Protein AF-A0A8S3BE92-F1 (afdb_monomer)

Foldseek 3Di:
DDPPPFDWAFALRFTWGKDFDPDFFAALQQRDTQDDPGSIWIAGPQQLFTHRPVCRLLDPFHWQPDDDPVAPFQAAFDKDFDPADPDWDAASGNRHTDDRRQWIAGPQFGGIHGPVNNNGGGRRAQPPDDSVVSVVVCPPDPRHDDPPVCVVVVCVVPPPDDDDDPCVVVVLLSVLSSNARRHDDPDDPPDDPVQKAWDAWQAADQFFTWTWIDHDNAIWIKTKGWSVSCVVVVLPVLVVVQVVCLVVCCPQPQAWHFPDWDDHSTITITTTHDQPVAWQVVVPVVCPPDDDDPVLVVQQVVSVVSQQVVCVVVQKDQPDDDRNQFGAHPVGHTHGHDSSPMDRDPDPPPPPD

pLDDT: mean 72.07, std 20.49, range [25.89, 97.88]

InterPro domains:
  IPR000719 Protein kinase domain [PF00069] (198-349)
  IPR000719 Protein kinase domain [PS50011] (196-353)
  IPR000719 Protein kinase domain [SM00220] (196-352)
  IPR002219 Protein kinase C-like, phorbol ester/diacylglycerol-binding domain [PF00130] (14-64)
  IPR002219 Protein kinase C-like, phorbol ester/diacylglycerol-binding domain [PF00130] (77-127)
  IPR002219 Protein kinase C-like, phorbol ester/diacylglycerol-binding domain [PS00479] (14-63)
  IPR002219 Protein kinase C-like, phorbol ester/diacylglycerol-binding domain [PS50081] (13-63)
  IPR002219 Protein kinase C-like, phorbol ester/diacylglycerol-binding domain [PS50081] (76-125)
  IPR002219 Protein kinase C-like, phorbol ester/diacylglycerol-binding domain [SM00109] (14-63)
  IPR002219 Protein kinase C-like, phorbol ester/diacylglycerol-binding domain [SM00109] (77-125)
  IPR008271 Serine/threonine-protein kinase, active site [PS00108] (316-328)
  IPR011009 Protein kinase-like domain superfamily [SSF56112] (181-347)
  IPR017441 Protein kinase, ATP binding site [PS00107] (202-223)
  IPR020454 Diacylglycerol/phorbol-ester binding [PR00008] (11-25)
  IPR020454 Diacylglycerol/phorbol-ester binding [PR00008] (27-36)
  IPR020454 Diacylglycerol/phorbol-ester binding [PR00008] (40-51)
  IPR020454 Diacylglycerol/phorbol-ester binding [PR00008] (114-126)
  IPR046349 C1-like domain superfamily [SSF57889] (5-66)
  IPR046349 C1-like domain superfamily [SSF57889] (70-127)

Sequence (353 aa):
YAERRQQVFKHFGHQFVPKIFKLPTFCAVCSEYLWGFSYKGFQCQQCDCVVHQTCYSRFACPCQGKKYPDLKINAAHNFEQQPFSLKPFFCDHCGSFIRPRHVQRCSYCTVIIHRRCISKVGNYCGCEENVLELYEKMKGTNDYESDNFYQYNGDLYTIYSDLDHIDRQRDAQNAIERISKCYRPNITSGFAVSHLKLLRALGQGMNGAVYLVKYGQSHYAMKVLRKNVVLEGQDLAYVMLEREILMQCQSNPFIIQLKYAFQNVERLFFLMEVARAGNFYRILLKQAPRPFRYERIVFHSGEIACALLFLHSKRIIYRDLKPENVLVFDDGHVKLGDFGLCRKSTDQHPKAT

Structure (mmCIF, N/CA/C/O backbone):
data_AF-A0A8S3BE92-F1
#
_entry.id   AF-A0A8S3BE92-F1
#
loop_
_atom_site.group_PDB
_atom_site.id
_atom_site.type_symbol
_atom_site.label_atom_id
_atom_site.label_alt_id
_atom_site.label_comp_id
_atom_site.label_asym_id
_atom_site.label_entity_id
_atom_site.label_seq_id
_atom_site.pdbx_PDB_ins_code
_atom_site.Cartn_x
_atom_site.Cartn_y
_atom_site.Cartn_z
_atom_site.occupancy
_atom_site.B_iso_or_equiv
_atom_site.auth_seq_id
_atom_site.auth_comp_id
_atom_site.auth_asym_id
_atom_site.auth_atom_id
_atom_site.pdbx_PDB_model_num
ATOM 1 N N . TYR A 1 1 ? -23.946 15.349 50.227 1.00 40.19 1 TYR A N 1
ATOM 2 C CA . TYR A 1 1 ? -23.018 14.679 49.298 1.00 40.19 1 TYR A CA 1
ATOM 3 C C . TYR A 1 1 ? -23.338 15.150 47.891 1.00 40.19 1 TYR A C 1
ATOM 5 O O . TYR A 1 1 ? -24.297 14.676 47.306 1.00 40.19 1 TYR A O 1
ATOM 13 N N . ALA A 1 2 ? -22.614 16.152 47.388 1.00 41.88 2 ALA A N 1
ATOM 14 C CA . ALA A 1 2 ? -22.779 16.598 46.008 1.00 41.88 2 ALA A CA 1
ATOM 15 C C . ALA A 1 2 ? -22.213 15.515 45.078 1.00 41.88 2 ALA A C 1
ATOM 17 O O . ALA A 1 2 ? -21.022 15.202 45.151 1.00 41.88 2 ALA A O 1
ATOM 18 N N . GLU A 1 3 ? -23.063 14.911 44.249 1.00 43.03 3 GLU A N 1
ATOM 19 C CA . GLU A 1 3 ? -22.634 14.030 43.166 1.00 43.03 3 GLU A CA 1
ATOM 20 C C . GLU A 1 3 ? -21.663 14.810 42.273 1.00 43.03 3 GLU A C 1
ATOM 22 O O . GLU A 1 3 ? -22.057 15.743 41.570 1.00 43.03 3 GLU A O 1
ATOM 27 N N . ARG A 1 4 ? -20.370 14.467 42.306 1.00 47.94 4 ARG A N 1
ATOM 28 C CA . ARG A 1 4 ? -19.424 14.966 41.304 1.00 47.94 4 ARG A CA 1
ATOM 29 C C . ARG A 1 4 ? -19.867 14.392 39.964 1.00 47.94 4 ARG A C 1
ATOM 31 O O . ARG A 1 4 ? -19.526 13.252 39.650 1.00 47.94 4 ARG A O 1
ATOM 38 N N . ARG A 1 5 ? -20.643 15.158 39.192 1.00 57.81 5 ARG A N 1
ATOM 39 C CA . ARG A 1 5 ? -20.963 14.824 37.802 1.00 57.81 5 ARG A CA 1
ATOM 40 C C . ARG A 1 5 ? -19.644 14.576 37.077 1.00 57.81 5 ARG A C 1
ATOM 42 O O . ARG A 1 5 ? -18.814 15.477 36.969 1.00 57.81 5 ARG A O 1
ATOM 49 N N . GLN A 1 6 ? -19.419 13.333 36.657 1.00 68.69 6 GLN A N 1
ATOM 50 C CA . GLN A 1 6 ? -18.261 12.999 35.838 1.00 68.69 6 GLN A CA 1
ATOM 51 C C . GLN A 1 6 ? -18.355 13.794 34.538 1.00 68.69 6 GLN A C 1
ATOM 53 O O . GLN A 1 6 ? -19.410 13.829 33.908 1.00 68.69 6 GLN A O 1
ATOM 58 N N . GLN A 1 7 ? -17.260 14.449 34.159 1.00 82.50 7 GLN A N 1
ATOM 59 C CA . GLN A 1 7 ? -17.184 15.172 32.897 1.00 82.50 7 GLN A CA 1
ATOM 60 C C . GLN A 1 7 ? -17.351 14.180 31.738 1.00 82.50 7 GLN A C 1
ATOM 62 O O . GLN A 1 7 ? -16.628 13.183 31.662 1.00 82.50 7 GLN A O 1
ATOM 67 N N . VAL A 1 8 ? -18.326 14.450 30.870 1.00 86.56 8 VAL A N 1
ATOM 68 C CA . VAL A 1 8 ? -18.628 13.655 29.676 1.00 86.56 8 VAL A CA 1
ATOM 69 C C . VAL A 1 8 ? -18.085 14.395 28.463 1.00 86.56 8 VAL A C 1
ATOM 71 O O . VAL A 1 8 ? -18.311 15.592 28.326 1.00 86.56 8 VAL A O 1
ATOM 74 N N . PHE A 1 9 ? -17.393 13.677 27.584 1.00 85.69 9 PHE A N 1
ATOM 75 C CA . PHE A 1 9 ? -16.813 14.206 26.354 1.00 85.69 9 PHE A CA 1
ATOM 76 C C . PHE A 1 9 ? -17.547 13.609 25.152 1.00 85.69 9 PHE A C 1
ATOM 78 O O . PHE A 1 9 ? -17.542 12.385 24.977 1.00 85.69 9 PHE A O 1
ATOM 85 N N . LYS A 1 10 ? -18.189 14.442 24.324 1.00 85.25 10 LYS A N 1
ATOM 86 C CA . LYS A 1 10 ? -18.936 13.964 23.151 1.00 85.25 10 LYS A CA 1
ATOM 87 C C . LYS A 1 10 ? -18.111 13.998 21.866 1.00 85.25 10 LYS A C 1
ATOM 89 O O . LYS A 1 10 ? -17.461 14.998 21.567 1.00 85.25 10 LYS A O 1
ATOM 94 N N . HIS A 1 11 ? -18.154 12.912 21.092 1.00 80.19 11 HIS A N 1
ATOM 95 C CA . HIS A 1 11 ? -17.471 12.833 19.794 1.00 80.19 11 HIS A CA 1
ATOM 96 C C . HIS A 1 11 ? -18.102 11.777 18.877 1.00 80.19 11 HIS A C 1
ATOM 98 O O . HIS A 1 11 ? -18.188 10.618 19.276 1.00 80.19 11 HIS A O 1
ATOM 104 N N . PHE A 1 12 ? -18.550 12.148 17.669 1.00 78.19 12 PHE A N 1
ATOM 105 C CA . PHE A 1 12 ? -19.228 11.235 16.722 1.00 78.19 12 PHE A CA 1
ATOM 106 C C . PHE A 1 12 ? -20.353 10.409 17.384 1.00 78.19 12 PHE A C 1
ATOM 108 O O . PHE A 1 12 ? -20.522 9.205 17.169 1.00 78.19 12 PHE A O 1
ATOM 115 N N . GLY A 1 13 ? -21.112 11.070 18.265 1.00 84.69 13 GLY A N 1
ATOM 116 C CA . GLY A 1 13 ? -22.206 10.468 19.025 1.00 84.69 13 GLY A CA 1
ATOM 117 C C . GLY A 1 13 ? -21.777 9.601 20.216 1.00 84.69 13 GLY A C 1
ATOM 118 O O . GLY A 1 13 ? -22.639 9.157 20.969 1.00 84.69 13 GLY A O 1
ATOM 119 N N . HIS A 1 14 ? -20.477 9.379 20.438 1.00 89.00 14 HIS A N 1
ATOM 120 C CA . HIS A 1 14 ? -19.978 8.739 21.654 1.00 89.00 14 HIS A CA 1
ATOM 121 C C . HIS A 1 14 ? -20.074 9.687 22.849 1.00 89.00 14 HIS A C 1
ATOM 123 O O . HIS A 1 14 ? -19.825 10.878 22.715 1.00 89.00 14 HIS A O 1
ATOM 129 N N . GLN A 1 15 ? -20.350 9.135 24.033 1.00 91.00 15 GLN A N 1
ATOM 130 C CA . GLN A 1 15 ? -20.267 9.826 25.325 1.00 91.00 15 GLN A CA 1
ATOM 131 C C . GLN A 1 15 ? -19.134 9.218 26.151 1.00 91.00 15 GLN A C 1
ATOM 133 O O . GLN A 1 15 ? -19.310 8.195 26.815 1.00 91.00 15 GLN A O 1
ATOM 138 N N . PHE A 1 16 ? -17.943 9.794 26.034 1.00 90.75 16 PHE A N 1
ATOM 139 C CA . PHE A 1 16 ? -16.729 9.307 26.673 1.00 90.75 16 PHE A CA 1
ATOM 140 C C . PHE A 1 16 ? -16.602 9.823 28.105 1.00 90.75 16 PHE A C 1
ATOM 142 O O . PHE A 1 16 ? -16.740 11.018 28.350 1.00 90.75 16 PHE A O 1
ATOM 149 N N . VAL A 1 17 ? -16.283 8.928 29.041 1.00 91.12 17 VAL A N 1
ATOM 150 C CA . VAL A 1 17 ? -15.969 9.281 30.432 1.00 91.12 17 VAL A CA 1
ATOM 151 C C . VAL A 1 17 ? -14.589 8.771 30.847 1.00 91.12 17 VAL A C 1
ATOM 153 O O . VAL A 1 17 ? -14.181 7.688 30.408 1.00 91.12 17 VAL A O 1
ATOM 156 N N . PRO A 1 18 ? -13.861 9.504 31.712 1.00 89.44 18 PRO A N 1
ATOM 157 C CA . PRO A 1 18 ? -12.609 9.037 32.298 1.00 89.44 18 PRO A CA 1
ATOM 158 C C . PRO A 1 18 ? -12.784 7.717 33.051 1.00 89.44 18 PRO A C 1
ATOM 160 O O . PRO A 1 18 ? -13.618 7.605 33.947 1.00 89.44 18 PRO A O 1
ATOM 163 N N . LYS A 1 19 ? -11.957 6.721 32.726 1.00 88.06 19 LYS A N 1
ATOM 164 C CA . LYS A 1 19 ? -11.955 5.414 33.383 1.00 88.06 19 LYS A CA 1
ATOM 165 C C . LYS A 1 19 ? -10.540 4.904 33.618 1.00 88.06 19 LYS A C 1
ATOM 167 O O . LYS A 1 19 ? -9.650 5.114 32.799 1.00 88.06 19 LYS A O 1
ATOM 172 N N . ILE A 1 20 ? -10.362 4.217 34.744 1.00 84.94 20 ILE A N 1
ATOM 173 C CA . ILE A 1 20 ? -9.137 3.495 35.097 1.00 84.94 20 ILE A CA 1
ATOM 174 C C . ILE A 1 20 ? -9.322 2.021 34.731 1.00 84.94 20 ILE A C 1
ATOM 176 O O . ILE A 1 20 ? -10.267 1.377 35.197 1.00 84.94 20 ILE A O 1
ATOM 180 N N . PHE A 1 21 ? -8.420 1.479 33.918 1.00 82.81 21 PHE A N 1
ATOM 181 C CA . PHE A 1 21 ? -8.473 0.093 33.456 1.00 82.81 21 PHE A CA 1
ATOM 182 C C . PHE A 1 21 ? -7.481 -0.772 34.237 1.00 82.81 21 PHE A C 1
ATOM 184 O O . PHE A 1 21 ? -6.275 -0.650 34.083 1.00 82.81 21 PHE A O 1
ATOM 191 N N . LYS A 1 22 ? -7.993 -1.667 35.091 1.00 79.50 22 LYS A N 1
ATOM 192 C CA . LYS A 1 22 ? -7.158 -2.566 35.917 1.00 79.50 22 LYS A CA 1
ATOM 193 C C . LYS A 1 22 ? -6.615 -3.781 35.156 1.00 79.50 22 LYS A C 1
ATOM 195 O O . LYS A 1 22 ? -5.736 -4.472 35.653 1.00 79.50 22 LYS A O 1
ATOM 200 N N . LEU A 1 23 ? -7.189 -4.072 33.992 1.00 80.06 23 LEU A N 1
ATOM 201 C CA . LEU A 1 23 ? -6.817 -5.193 33.136 1.00 80.06 23 LEU A CA 1
ATOM 202 C C . LEU A 1 23 ? -6.176 -4.683 31.848 1.00 80.06 23 LEU A C 1
ATOM 204 O O . LEU A 1 23 ? -6.521 -3.577 31.412 1.00 80.06 23 LEU A O 1
ATOM 208 N N . PRO A 1 24 ? -5.339 -5.507 31.191 1.00 80.00 24 PRO A N 1
ATOM 209 C CA . PRO A 1 24 ? -4.778 -5.162 29.901 1.00 80.00 24 PRO A CA 1
ATOM 210 C C . PRO A 1 24 ? -5.847 -4.750 28.888 1.00 80.00 24 PRO A C 1
ATOM 212 O O . PRO A 1 24 ? -6.703 -5.555 28.514 1.00 80.00 24 PRO A O 1
ATOM 215 N N . THR A 1 25 ? -5.809 -3.480 28.487 1.00 82.19 25 THR A N 1
ATOM 216 C CA . THR A 1 25 ? -6.812 -2.866 27.615 1.00 82.19 25 THR A CA 1
ATOM 217 C C . THR A 1 25 ? -6.113 -2.013 26.564 1.00 82.19 25 THR A C 1
ATOM 219 O O . THR A 1 25 ? -5.200 -1.248 26.881 1.00 82.19 25 THR A O 1
ATOM 222 N N . PHE A 1 26 ? -6.557 -2.153 25.319 1.00 80.50 26 PHE A N 1
ATOM 223 C CA . PHE A 1 26 ? -5.991 -1.476 24.158 1.00 80.50 26 PHE A CA 1
ATOM 224 C C . PHE A 1 26 ? -6.949 -0.426 23.599 1.00 80.50 26 PHE A C 1
ATOM 226 O O . PHE A 1 26 ? -8.169 -0.561 23.678 1.00 80.50 26 PHE A O 1
ATOM 233 N N . CYS A 1 27 ? -6.392 0.641 23.043 1.00 78.00 27 CYS A N 1
ATOM 234 C CA . CYS A 1 27 ? -7.160 1.738 22.470 1.00 78.00 27 CYS A CA 1
ATOM 235 C C . CYS A 1 27 ? -7.744 1.368 21.098 1.00 78.00 27 CYS A C 1
ATOM 237 O O . CYS A 1 27 ? -7.023 0.915 20.217 1.00 78.00 27 CYS A O 1
ATOM 239 N N . ALA A 1 28 ? -9.025 1.649 20.860 1.00 77.12 28 ALA A N 1
ATOM 240 C CA . ALA A 1 28 ? -9.679 1.429 19.568 1.00 77.12 28 ALA A CA 1
ATOM 241 C C . ALA A 1 28 ? -9.058 2.264 18.427 1.00 77.12 28 ALA A C 1
ATOM 243 O O . ALA A 1 28 ? -9.081 1.861 17.264 1.00 77.12 28 ALA A O 1
ATOM 244 N N . VAL A 1 29 ? -8.431 3.405 18.751 1.00 70.56 29 VAL A N 1
ATOM 245 C CA . VAL A 1 29 ? -7.864 4.358 17.775 1.00 70.56 29 VAL A CA 1
ATOM 246 C C . VAL A 1 29 ? -6.415 4.063 17.414 1.00 70.56 29 VAL A C 1
ATOM 248 O O . VAL A 1 29 ? -6.102 4.045 16.236 1.00 70.56 29 VAL A O 1
ATOM 251 N N . CYS A 1 30 ? -5.539 3.716 18.355 1.00 59.91 30 CYS A N 1
ATOM 252 C CA . CYS A 1 30 ? -4.134 3.390 18.046 1.00 59.91 30 CYS A CA 1
ATOM 253 C C . CYS A 1 30 ? -3.779 1.915 18.254 1.00 59.91 30 CYS A C 1
ATOM 255 O O . CYS A 1 30 ? -2.717 1.488 17.870 1.00 59.91 30 CYS A O 1
ATOM 257 N N . SER A 1 31 ? -4.655 1.084 18.824 1.00 64.62 31 SER A N 1
ATOM 258 C CA . SER A 1 31 ? -4.340 -0.322 19.150 1.00 64.62 31 SER A CA 1
ATOM 259 C C . SER A 1 31 ? -3.148 -0.496 20.099 1.00 64.62 31 SER A C 1
ATOM 261 O O . SER A 1 31 ? -2.725 -1.623 20.331 1.00 64.62 31 SER A O 1
ATOM 263 N N . GLU A 1 32 ? -2.677 0.593 20.708 1.00 64.62 32 GLU A N 1
ATOM 264 C CA . GLU A 1 32 ? -1.656 0.597 21.744 1.00 64.62 32 GLU A CA 1
ATOM 265 C C . GLU A 1 32 ? -2.258 0.421 23.134 1.00 64.62 32 GLU A C 1
ATOM 267 O O . GLU A 1 32 ? -3.440 0.695 23.394 1.00 64.62 32 GLU A O 1
ATOM 272 N N . TYR A 1 33 ? -1.406 -0.035 24.045 1.00 69.12 33 TYR A N 1
ATOM 273 C CA . TYR A 1 33 ? -1.761 -0.231 25.439 1.00 69.12 33 TYR A CA 1
ATOM 274 C C . TYR A 1 33 ? -2.113 1.097 26.121 1.00 69.12 33 TYR A C 1
ATOM 276 O O . TYR A 1 33 ? -1.473 2.132 25.911 1.00 69.12 33 TYR A O 1
ATOM 284 N N . LEU A 1 34 ? -3.104 1.082 27.008 1.00 70.81 34 LEU A N 1
ATOM 285 C CA . LEU A 1 34 ? -3.365 2.204 27.913 1.00 70.81 34 LEU A CA 1
ATOM 286 C C . LEU A 1 34 ? -2.308 2.227 29.040 1.00 70.81 34 LEU A C 1
ATOM 288 O O . LEU A 1 34 ? -2.555 1.741 30.143 1.00 70.81 34 LEU A O 1
ATOM 292 N N . TRP A 1 35 ? -1.106 2.753 28.745 1.00 54.12 35 TRP A N 1
ATOM 293 C CA . TRP A 1 35 ? 0.028 2.884 29.682 1.00 54.12 35 TRP A CA 1
ATOM 294 C C . TRP A 1 35 ? -0.036 4.156 30.556 1.00 54.12 35 TRP A C 1
ATOM 296 O O . TRP A 1 35 ? -0.612 5.167 30.159 1.00 54.12 35 TRP A O 1
ATOM 306 N N . GLY A 1 36 ? 0.591 4.105 31.741 1.00 52.56 36 GLY A N 1
ATOM 307 C CA . GLY A 1 36 ? 0.842 5.242 32.641 1.00 52.56 36 GLY A CA 1
ATOM 308 C C . GLY A 1 36 ? 0.521 4.950 34.115 1.00 52.56 36 GLY A C 1
ATOM 309 O O . GLY A 1 36 ? -0.235 4.026 34.410 1.00 52.56 36 GLY A O 1
ATOM 310 N N . PHE A 1 37 ? 1.027 5.783 35.041 1.00 41.31 37 PHE A N 1
ATOM 311 C CA . PHE A 1 37 ? 0.860 5.691 36.514 1.00 41.31 37 PHE A CA 1
ATOM 312 C C . PHE A 1 37 ? -0.598 5.681 37.025 1.00 41.31 37 PHE A C 1
ATOM 314 O O . PHE A 1 37 ? -0.845 5.663 38.227 1.00 41.31 37 PHE A O 1
ATOM 321 N N . SER A 1 38 ? -1.593 5.691 36.137 1.00 54.88 38 SER A N 1
ATOM 322 C CA . SER A 1 38 ? -3.003 5.649 36.520 1.00 54.88 38 SER A CA 1
ATOM 323 C C . SER A 1 38 ? -3.929 4.860 35.587 1.00 54.88 38 SER A C 1
ATOM 325 O O . SER A 1 38 ? -5.130 4.855 35.839 1.00 54.88 38 SER A O 1
ATOM 327 N N . TYR A 1 39 ? -3.416 4.184 34.544 1.00 61.16 39 TYR A N 1
ATOM 328 C CA . TYR A 1 39 ? -4.214 3.401 33.575 1.00 61.16 39 TYR A CA 1
ATOM 329 C C . TYR A 1 39 ? -5.471 4.130 33.060 1.00 61.16 39 TYR A C 1
ATOM 331 O O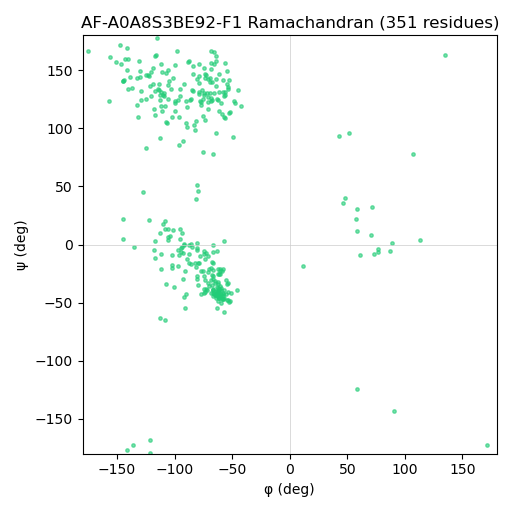 . TYR A 1 39 ? -6.536 3.527 32.891 1.00 61.16 39 TYR A O 1
ATOM 339 N N . LYS A 1 40 ? -5.375 5.454 32.886 1.00 72.56 40 LYS A N 1
ATOM 340 C CA . LYS A 1 40 ? -6.510 6.315 32.547 1.00 72.56 40 LYS A CA 1
ATOM 341 C C . LYS A 1 40 ? -6.724 6.342 31.039 1.00 72.56 40 LYS A C 1
ATOM 343 O O . LYS A 1 40 ? -5.838 6.707 30.274 1.00 72.56 40 LYS A O 1
ATOM 348 N N . GLY A 1 41 ? -7.935 6.013 30.627 1.00 85.94 41 GLY A N 1
ATOM 349 C CA . GLY A 1 41 ? -8.437 6.237 29.279 1.00 85.94 41 GLY A CA 1
ATOM 350 C C . GLY A 1 41 ? -9.848 6.783 29.336 1.00 85.94 41 GLY A C 1
ATOM 351 O O . GLY A 1 41 ? -10.375 7.082 30.409 1.00 85.94 41 GLY A O 1
ATOM 352 N N . PHE A 1 42 ? -10.467 6.887 28.176 1.00 90.44 42 PHE A N 1
ATOM 353 C CA . PHE A 1 42 ? -11.882 7.165 28.050 1.00 90.44 42 PHE A CA 1
ATOM 354 C C . PHE A 1 42 ? -12.625 5.902 27.643 1.00 90.44 42 PHE A C 1
ATOM 356 O O . PHE A 1 42 ? -12.171 5.154 26.779 1.00 90.44 42 PHE A O 1
ATOM 363 N N . GLN A 1 43 ? -13.776 5.675 28.271 1.00 93.38 43 GLN A N 1
ATOM 364 C CA . GLN A 1 43 ? -14.723 4.658 27.841 1.00 93.38 43 GLN A CA 1
ATOM 365 C C . GLN A 1 43 ? -16.031 5.323 27.441 1.00 93.38 43 GLN A C 1
ATOM 367 O O . GLN A 1 43 ? -16.562 6.151 28.179 1.00 93.38 43 GLN A O 1
ATOM 372 N N . CYS A 1 44 ? -16.562 4.946 26.285 1.00 93.62 44 CYS A N 1
ATOM 373 C CA . CYS A 1 44 ? -17.898 5.342 25.888 1.00 93.62 44 CYS A CA 1
ATOM 374 C C . CYS A 1 44 ? -18.930 4.651 26.789 1.00 93.62 44 CYS A C 1
ATOM 376 O O . CYS A 1 44 ? -18.939 3.423 26.876 1.00 93.62 44 CYS A O 1
ATOM 378 N N . GLN A 1 45 ? -19.823 5.417 27.416 1.00 92.75 45 GLN A N 1
ATOM 379 C CA . GLN A 1 45 ? -20.871 4.876 28.293 1.00 92.75 45 GLN A CA 1
ATOM 380 C C . GLN A 1 45 ? -21.933 4.063 27.537 1.00 92.75 45 GLN A C 1
ATOM 382 O O . GLN A 1 45 ? -22.627 3.254 28.141 1.00 92.75 45 GLN A O 1
ATOM 387 N N . GLN A 1 46 ? -22.055 4.271 26.223 1.00 91.88 46 GLN A N 1
ATOM 388 C CA . GLN A 1 46 ? -23.083 3.637 25.395 1.00 91.88 46 GLN A CA 1
ATOM 389 C C . GLN A 1 46 ? -22.598 2.315 24.799 1.00 91.88 46 GLN A C 1
ATOM 391 O O . GLN A 1 46 ? -23.223 1.273 24.986 1.00 91.88 46 GLN A O 1
ATOM 396 N N . CYS A 1 47 ? -21.464 2.343 24.093 1.00 92.56 47 CYS A N 1
ATOM 397 C CA . CYS A 1 47 ? -20.972 1.170 23.380 1.00 92.56 47 CYS A CA 1
ATOM 398 C C . CYS A 1 47 ? -19.831 0.439 24.097 1.00 92.56 47 CYS A C 1
ATOM 400 O O . CYS A 1 47 ? -19.506 -0.663 23.696 1.00 92.56 47 CYS A O 1
ATOM 402 N N . ASP A 1 48 ? -19.243 0.969 25.171 1.00 94.62 48 ASP A N 1
ATOM 403 C CA . ASP A 1 48 ? -18.011 0.455 25.797 1.00 94.62 48 ASP A CA 1
ATOM 404 C C . ASP A 1 48 ? -16.724 0.658 24.980 1.00 94.62 48 ASP A C 1
ATOM 406 O O . ASP A 1 48 ? -15.688 0.124 25.381 1.00 94.62 48 ASP A O 1
ATOM 410 N N . CYS A 1 49 ? -16.751 1.415 23.876 1.00 92.38 49 CYS A N 1
ATOM 411 C CA . CYS A 1 49 ? -15.540 1.731 23.113 1.00 92.38 49 CYS A CA 1
ATOM 412 C C . CYS A 1 49 ? -14.491 2.394 24.014 1.00 92.38 49 CYS A C 1
ATOM 414 O O . CYS A 1 49 ? -14.820 3.324 24.756 1.00 92.38 49 CYS A O 1
ATOM 416 N N . VAL A 1 50 ? -13.249 1.913 23.957 1.00 90.00 50 VAL A N 1
ATOM 417 C CA . VAL A 1 50 ? -12.149 2.409 24.790 1.00 90.00 50 VAL A CA 1
ATOM 418 C C . VAL A 1 50 ? -11.116 3.129 23.936 1.00 90.00 50 VAL A C 1
ATOM 420 O O . VAL A 1 50 ? -10.637 2.588 22.945 1.00 90.00 50 VAL A O 1
ATOM 423 N N . VAL A 1 51 ? -10.712 4.326 24.358 1.00 83.12 51 VAL A N 1
ATOM 424 C CA . VAL A 1 51 ? -9.684 5.136 23.689 1.00 83.12 51 VAL A CA 1
ATOM 425 C C . VAL A 1 51 ? -8.774 5.825 24.708 1.00 83.12 51 VAL A C 1
ATOM 427 O O . VAL A 1 51 ? -9.153 6.006 25.866 1.00 83.12 51 VAL A O 1
ATOM 430 N N . HIS A 1 52 ? -7.569 6.247 24.313 1.00 78.31 52 HIS A N 1
ATOM 431 C CA . HIS A 1 52 ? -6.779 7.169 25.143 1.00 78.31 52 HIS A CA 1
ATOM 432 C C . HIS A 1 52 ? -7.462 8.537 25.243 1.00 78.31 52 HIS A C 1
ATOM 434 O O . HIS A 1 52 ? -8.164 8.968 24.326 1.00 78.31 52 HIS A O 1
ATOM 440 N N . GLN A 1 53 ? -7.166 9.270 26.318 1.00 80.75 53 GLN A N 1
ATOM 441 C CA . GLN A 1 53 ? -7.631 10.651 26.509 1.00 80.75 53 GLN A CA 1
ATOM 442 C C . GLN A 1 53 ? -7.136 11.608 25.413 1.00 80.75 53 GLN A C 1
ATOM 444 O O . GLN A 1 53 ? -7.779 12.608 25.134 1.00 80.75 53 GLN A O 1
ATOM 449 N N . THR A 1 54 ? -6.012 11.300 24.765 1.00 67.06 54 THR A N 1
ATOM 450 C CA . THR A 1 54 ? -5.473 12.056 23.620 1.00 67.06 54 THR A CA 1
ATOM 451 C C . THR A 1 54 ? -6.006 11.563 22.272 1.00 67.06 54 THR A C 1
ATOM 453 O O . THR A 1 54 ? -5.813 12.221 21.251 1.00 67.06 54 THR A O 1
ATOM 456 N N . CYS A 1 55 ? -6.662 10.398 22.249 1.00 65.81 55 CYS A N 1
ATOM 457 C CA . CYS A 1 55 ? -7.133 9.746 21.028 1.00 65.81 55 CYS A CA 1
ATOM 458 C C . CYS A 1 55 ? -8.631 9.921 20.770 1.00 65.81 55 CYS A C 1
ATOM 460 O O . CYS A 1 55 ? -9.047 9.763 19.626 1.00 65.81 55 CYS A O 1
ATOM 462 N N . TYR A 1 56 ? -9.444 10.249 21.780 1.00 71.00 56 TYR A N 1
ATOM 463 C CA . TYR A 1 56 ? -10.900 10.346 21.599 1.00 71.00 56 TYR A CA 1
ATOM 464 C C . TYR A 1 56 ? -11.313 11.401 20.567 1.00 71.00 56 TYR A C 1
ATOM 466 O O . TYR A 1 56 ? -12.238 11.157 19.806 1.00 71.00 56 TYR A O 1
ATOM 474 N N . SER A 1 57 ? -10.597 12.529 20.495 1.00 64.06 57 SER A N 1
ATOM 475 C CA . SER A 1 57 ? -10.845 13.606 19.528 1.00 64.06 57 SER A CA 1
ATOM 476 C C . SER A 1 57 ? -10.395 13.264 18.106 1.00 64.06 57 SER A C 1
ATOM 478 O O . SER A 1 57 ? -10.618 14.051 17.194 1.00 64.06 57 SER A O 1
ATOM 480 N N . ARG A 1 58 ? -9.742 12.108 17.921 1.00 62.56 58 ARG A N 1
ATOM 481 C CA . ARG A 1 58 ? -9.222 11.586 16.647 1.00 62.56 58 ARG A CA 1
ATOM 482 C C . ARG A 1 58 ? -10.083 10.432 16.113 1.00 62.56 58 ARG A C 1
ATOM 484 O O . ARG A 1 58 ? -9.691 9.758 15.162 1.00 62.56 58 ARG A O 1
ATOM 491 N N . PHE A 1 59 ? -11.212 10.147 16.762 1.00 65.50 59 PHE A N 1
ATOM 492 C CA . PHE A 1 59 ? -12.023 8.966 16.502 1.00 65.50 59 PHE A CA 1
ATOM 493 C C . PHE A 1 59 ? -13.173 9.276 15.535 1.00 65.50 59 PHE A C 1
ATOM 495 O O . PHE A 1 59 ? -14.297 9.540 15.948 1.00 65.50 59 PHE A O 1
ATOM 502 N N . ALA A 1 60 ? -12.894 9.208 14.231 1.00 69.56 60 ALA A N 1
ATOM 503 C CA . ALA A 1 60 ? -13.879 9.409 13.161 1.00 69.56 60 ALA A CA 1
ATOM 504 C C . ALA A 1 60 ? -14.742 8.154 12.901 1.00 69.56 60 ALA A C 1
ATOM 506 O O . ALA A 1 60 ? -14.838 7.655 11.782 1.00 69.56 60 ALA A O 1
ATOM 507 N N . CYS A 1 61 ? -15.328 7.603 13.964 1.00 76.56 61 CYS A N 1
ATOM 508 C CA . CYS A 1 61 ? -16.195 6.430 13.933 1.00 76.56 61 CYS A CA 1
ATOM 509 C C . CYS A 1 61 ? -17.531 6.786 14.593 1.00 76.56 61 CYS A C 1
ATOM 511 O O . CYS A 1 61 ? -17.520 7.201 15.753 1.00 76.56 61 CYS A O 1
ATOM 513 N N . PRO A 1 62 ? -18.677 6.589 13.918 1.00 82.12 62 PRO A N 1
ATOM 514 C CA . PRO A 1 62 ? -19.983 6.738 14.544 1.00 82.12 62 PRO A CA 1
ATOM 515 C C . PRO A 1 62 ? -20.142 5.818 15.755 1.00 82.12 62 PRO A C 1
ATOM 517 O O . PRO A 1 62 ? -19.745 4.650 15.723 1.00 82.12 62 PRO A O 1
ATOM 520 N N . CYS A 1 63 ? -20.795 6.313 16.802 1.00 88.31 63 CYS A N 1
ATOM 521 C CA . CYS A 1 63 ? -21.233 5.453 17.893 1.00 88.31 63 CYS A CA 1
ATOM 522 C C . CYS A 1 63 ? -22.307 4.455 17.433 1.00 88.31 63 CYS A C 1
ATOM 524 O O . CYS A 1 63 ? -22.913 4.597 16.367 1.00 88.31 63 CYS A O 1
ATOM 526 N N . GLN A 1 64 ? -22.561 3.433 18.253 1.00 85.44 64 GLN A N 1
ATOM 527 C CA . GLN A 1 64 ? -23.592 2.432 18.001 1.00 85.44 64 GLN A CA 1
ATOM 528 C C . GLN A 1 64 ? -24.925 3.097 17.617 1.00 85.44 64 GLN A C 1
ATOM 530 O O . GLN A 1 64 ? -25.467 3.905 18.366 1.00 85.44 64 GLN A O 1
ATOM 535 N N . GLY A 1 65 ? -25.467 2.730 16.453 1.00 79.69 65 GLY A N 1
ATOM 536 C CA . GLY A 1 65 ? -26.769 3.211 15.979 1.00 79.69 65 GLY A CA 1
ATOM 537 C C . GLY A 1 65 ? -26.786 4.640 15.422 1.00 79.69 65 GLY A C 1
ATOM 538 O O . GLY A 1 65 ? -27.802 5.042 14.857 1.00 79.69 65 GLY A O 1
ATOM 539 N N . LYS A 1 66 ? -25.684 5.395 15.514 1.00 83.50 66 LYS A N 1
ATOM 540 C CA . LYS A 1 66 ? -25.562 6.720 14.896 1.00 83.50 66 LYS A CA 1
ATOM 541 C C . LYS A 1 66 ? -25.273 6.586 13.402 1.00 83.50 66 LYS A C 1
ATOM 543 O O . LYS A 1 66 ? -24.493 5.734 12.979 1.00 83.50 66 LYS A O 1
ATOM 548 N N . LYS A 1 67 ? -25.920 7.435 12.605 1.00 78.50 67 LYS A N 1
ATOM 549 C CA . LYS A 1 67 ? -25.718 7.549 11.158 1.00 78.50 67 LYS A CA 1
ATOM 550 C C . LYS A 1 67 ? -25.503 9.011 10.807 1.00 78.50 67 LYS A C 1
ATOM 552 O O . LYS A 1 67 ? -26.158 9.874 11.382 1.00 78.50 67 LYS A O 1
ATOM 557 N N . TYR A 1 68 ? -24.645 9.251 9.829 1.00 77.12 68 TYR A N 1
ATOM 558 C CA . TYR A 1 68 ? -24.341 10.579 9.308 1.00 77.12 68 TYR A CA 1
ATOM 559 C C . TYR A 1 68 ? -24.592 10.580 7.799 1.00 77.12 68 TYR A C 1
ATOM 561 O O . TYR A 1 68 ? -23.653 10.317 7.053 1.00 77.12 68 TYR A O 1
ATOM 569 N N . PRO A 1 69 ? -25.843 10.762 7.333 1.00 76.06 69 PRO A N 1
ATOM 570 C CA . PRO A 1 69 ? -26.227 10.550 5.931 1.00 76.06 69 PRO A CA 1
ATOM 571 C C . PRO A 1 69 ? -25.378 11.328 4.919 1.00 76.06 69 PRO A C 1
ATOM 573 O O . PRO A 1 69 ? -25.095 10.814 3.841 1.00 76.06 69 PRO A O 1
ATOM 576 N N . ASP A 1 70 ? -24.920 12.519 5.306 1.00 72.44 70 ASP A N 1
ATOM 577 C CA . ASP A 1 70 ? -24.122 13.420 4.467 1.00 72.44 70 ASP A CA 1
ATOM 578 C C . ASP A 1 70 ? -22.629 13.048 4.406 1.00 72.44 70 ASP A C 1
ATOM 580 O O . ASP A 1 70 ? -21.848 13.656 3.674 1.00 72.44 70 ASP A O 1
ATOM 584 N N . LEU A 1 71 ? -22.216 12.036 5.173 1.00 68.44 71 LEU A N 1
ATOM 585 C CA . LEU A 1 71 ? -20.844 11.549 5.254 1.00 68.44 71 LEU A CA 1
ATOM 586 C C . LEU A 1 71 ? -20.759 10.134 4.670 1.00 68.44 71 LEU A C 1
ATOM 588 O O . LEU A 1 71 ? -21.582 9.266 4.980 1.00 68.44 71 LEU A O 1
ATOM 592 N N . LYS A 1 72 ? -19.716 9.829 3.888 1.00 69.12 72 LYS A N 1
ATOM 593 C CA . LYS A 1 72 ? -19.492 8.469 3.357 1.00 69.12 72 LYS A CA 1
ATOM 594 C C . LYS A 1 72 ? -18.855 7.538 4.398 1.00 69.12 72 LYS A C 1
ATOM 596 O O . LYS A 1 72 ? -17.918 6.802 4.100 1.00 69.12 72 LYS A O 1
ATOM 601 N N . ILE A 1 73 ? -19.372 7.554 5.628 1.00 65.19 73 ILE A N 1
ATOM 602 C CA . ILE A 1 73 ? -18.799 6.842 6.783 1.00 65.19 73 ILE A CA 1
ATOM 603 C C . ILE A 1 73 ? -19.758 5.849 7.431 1.00 65.19 73 ILE A C 1
ATOM 605 O O . ILE A 1 73 ? -19.544 5.505 8.578 1.00 65.19 73 ILE A O 1
ATOM 609 N N . ASN A 1 74 ? -20.799 5.389 6.727 1.00 71.69 74 ASN A N 1
ATOM 610 C CA . ASN A 1 74 ? -21.885 4.570 7.300 1.00 71.69 74 ASN A CA 1
ATOM 611 C C . ASN A 1 74 ? -21.896 3.106 6.827 1.00 71.69 74 ASN A C 1
ATOM 613 O O . ASN A 1 74 ? -22.925 2.429 6.912 1.00 71.69 74 ASN A O 1
ATOM 617 N N . ALA A 1 75 ? -20.790 2.614 6.273 1.00 75.38 75 ALA A N 1
ATOM 618 C CA . ALA A 1 75 ? -20.712 1.257 5.743 1.00 75.38 75 ALA A CA 1
ATOM 619 C C . ALA A 1 75 ? -20.716 0.218 6.877 1.00 75.38 75 ALA A C 1
ATOM 621 O O . ALA A 1 75 ? -19.916 0.288 7.809 1.00 75.38 75 ALA A O 1
ATOM 622 N N . A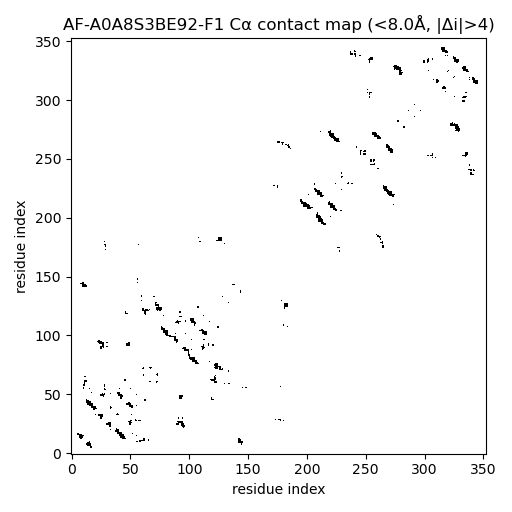LA A 1 76 ? -21.622 -0.757 6.821 1.00 79.75 76 ALA A N 1
ATOM 623 C CA . ALA A 1 76 ? -21.726 -1.786 7.852 1.00 79.75 76 ALA A CA 1
ATOM 624 C C . ALA A 1 76 ? -20.578 -2.804 7.763 1.00 79.75 76 ALA A C 1
ATOM 626 O O . ALA A 1 76 ? -20.104 -3.144 6.679 1.00 79.75 76 ALA A O 1
ATOM 627 N N . HIS A 1 77 ? -20.147 -3.317 8.914 1.00 79.38 77 HIS A N 1
ATOM 628 C CA . HIS A 1 77 ? -19.212 -4.438 8.971 1.00 79.38 77 HIS A CA 1
ATOM 629 C C . HIS A 1 77 ? -19.948 -5.766 8.756 1.00 79.38 77 HIS A C 1
ATOM 631 O O . HIS A 1 77 ? -21.036 -5.965 9.292 1.00 79.38 77 HIS A O 1
ATOM 637 N N . ASN A 1 78 ? -19.319 -6.701 8.041 1.00 84.88 78 ASN A N 1
ATOM 638 C CA . ASN A 1 78 ? -19.770 -8.091 7.967 1.00 84.88 78 ASN A CA 1
ATOM 639 C C . ASN A 1 78 ? -18.816 -8.960 8.783 1.00 84.88 78 ASN A C 1
ATOM 641 O O . ASN A 1 78 ? -17.685 -9.175 8.355 1.00 84.88 78 ASN A O 1
ATOM 645 N N . PHE A 1 79 ? -19.230 -9.389 9.973 1.00 88.25 79 PHE A N 1
ATOM 646 C CA . PHE A 1 79 ? -18.376 -10.141 10.889 1.00 88.25 79 PHE A CA 1
ATOM 647 C C . PHE A 1 79 ? -18.588 -11.644 10.748 1.00 88.25 79 PHE A C 1
ATOM 649 O O . PHE A 1 79 ? -19.702 -12.138 10.900 1.00 88.25 79 PHE A O 1
ATOM 656 N N . GLU A 1 80 ? -17.491 -12.367 10.551 1.00 87.31 80 GLU A N 1
ATOM 657 C CA . GLU A 1 80 ? -17.469 -13.823 10.482 1.00 87.31 80 GLU A CA 1
ATOM 658 C C . GLU A 1 80 ? -16.595 -14.408 11.593 1.00 87.31 80 GLU A C 1
ATOM 660 O O . GLU A 1 80 ? -15.641 -13.787 12.083 1.00 87.31 80 GLU A O 1
ATOM 665 N N . GLN A 1 81 ? -16.922 -15.634 12.006 1.00 89.12 81 GLN A N 1
ATOM 666 C CA . GLN A 1 81 ? -16.120 -16.353 12.983 1.00 89.12 81 GLN A CA 1
ATOM 667 C C . GLN A 1 81 ? -14.794 -16.779 12.355 1.00 89.12 81 GLN A C 1
ATOM 669 O O . GLN A 1 81 ? -14.755 -17.506 11.365 1.00 89.12 81 GLN A O 1
ATOM 674 N N . GLN A 1 82 ? -13.694 -16.349 12.967 1.00 78.25 82 GLN A N 1
ATOM 675 C CA . GLN A 1 82 ? -12.367 -16.727 12.502 1.00 78.25 82 GLN A CA 1
ATOM 676 C C . GLN A 1 82 ? -12.071 -18.199 12.859 1.00 78.25 82 GLN A C 1
ATOM 678 O O . GLN A 1 82 ? -12.414 -18.628 13.967 1.00 78.25 82 GLN A O 1
ATOM 683 N N . PRO A 1 83 ? -11.369 -18.967 11.998 1.00 76.75 83 PRO A N 1
ATOM 684 C CA . PRO A 1 83 ? -10.824 -20.263 12.386 1.00 76.75 83 PRO A CA 1
ATOM 685 C C . PRO A 1 83 ? -9.936 -20.167 13.630 1.00 76.75 83 PRO A C 1
ATOM 687 O O . PRO A 1 83 ? -9.271 -19.147 13.857 1.00 76.75 83 PRO A O 1
ATOM 690 N N . PHE A 1 84 ? -9.916 -21.243 14.423 1.00 76.12 84 PHE A N 1
ATOM 691 C CA . PHE A 1 84 ? -9.153 -21.308 15.667 1.00 76.12 84 PHE A CA 1
ATOM 692 C C . PHE A 1 84 ? -7.675 -20.956 15.444 1.00 76.12 84 PHE A C 1
ATOM 694 O O . PHE A 1 84 ? -7.027 -21.456 14.528 1.00 76.12 84 PHE A O 1
ATOM 701 N N . SER A 1 85 ? -7.141 -20.103 16.318 1.00 71.69 85 SER A N 1
ATOM 702 C CA . SER A 1 85 ? -5.751 -19.656 16.296 1.00 71.69 85 SER A CA 1
ATOM 703 C C . SER A 1 85 ? -5.228 -19.565 17.724 1.00 71.69 85 SER A C 1
ATOM 705 O O . SER A 1 85 ? -5.882 -18.990 18.588 1.00 71.69 85 SER A O 1
ATOM 707 N N . LEU A 1 86 ? -4.026 -20.090 17.967 1.00 69.00 86 LEU A N 1
ATOM 708 C CA . LEU A 1 86 ? -3.356 -20.014 19.272 1.00 69.00 86 LEU A CA 1
ATOM 709 C C . LEU A 1 86 ? -2.832 -18.603 19.604 1.00 69.00 86 LEU A C 1
ATOM 711 O O . LEU A 1 86 ? -2.367 -18.368 20.715 1.00 69.00 86 LEU A O 1
ATOM 715 N N . LYS A 1 87 ? -2.902 -17.656 18.657 1.00 65.44 87 LYS A N 1
ATOM 716 C CA . LYS A 1 87 ? -2.471 -16.268 18.875 1.00 65.44 87 LYS A CA 1
ATOM 717 C C . LYS A 1 87 ? -3.441 -15.519 19.803 1.00 65.44 87 LYS A C 1
ATOM 719 O O . LYS A 1 87 ? -4.652 -15.710 19.678 1.00 65.44 87 LYS A O 1
ATOM 724 N N . PRO A 1 88 ? -2.940 -14.641 20.691 1.00 67.50 88 PRO A N 1
ATOM 725 C CA . PRO A 1 88 ? -3.795 -13.762 21.474 1.00 67.50 88 PRO A CA 1
ATOM 726 C C . PRO A 1 88 ? -4.434 -12.703 20.567 1.00 67.50 88 PRO A C 1
ATOM 728 O O . PRO A 1 88 ? -3.775 -12.152 19.686 1.00 67.50 88 PRO A O 1
ATOM 731 N N . PHE A 1 89 ? -5.710 -12.404 20.801 1.00 77.50 89 PHE A N 1
ATOM 732 C CA . PHE A 1 89 ? -6.434 -11.341 20.107 1.00 77.50 89 PHE A CA 1
ATOM 733 C C . PHE A 1 89 ? -7.025 -10.373 21.125 1.00 77.50 89 PHE A C 1
ATOM 735 O O . PHE A 1 89 ? -7.471 -10.787 22.197 1.00 77.50 89 PHE A O 1
ATOM 742 N N . PHE A 1 90 ? -7.074 -9.095 20.769 1.00 82.31 90 PHE A N 1
ATOM 743 C CA . PHE A 1 90 ? -7.735 -8.048 21.540 1.00 82.31 90 PHE A CA 1
ATOM 744 C C . PHE A 1 90 ? -8.820 -7.412 20.678 1.00 82.31 90 PHE A C 1
ATOM 746 O O . PHE A 1 90 ? -8.727 -7.397 19.455 1.00 82.31 90 PHE A O 1
ATOM 753 N N . CYS A 1 91 ? -9.890 -6.966 21.323 1.00 86.25 91 CYS A N 1
ATOM 754 C CA . CYS A 1 91 ? -11.025 -6.358 20.645 1.00 86.25 91 CYS A CA 1
ATOM 755 C C . CYS A 1 91 ? -10.696 -4.922 20.246 1.00 86.25 91 CYS A C 1
ATOM 757 O O . CYS A 1 91 ? -10.455 -4.100 21.123 1.00 86.25 91 CYS A O 1
ATOM 759 N N . ASP A 1 92 ? -10.797 -4.605 18.955 1.00 83.50 92 ASP A N 1
ATOM 760 C CA . ASP A 1 92 ? -10.576 -3.262 18.391 1.00 83.50 92 ASP A CA 1
ATOM 761 C C . ASP A 1 92 ? -11.624 -2.228 18.833 1.00 83.50 92 ASP A C 1
ATOM 763 O O . ASP A 1 92 ? -11.565 -1.066 18.450 1.00 83.50 92 ASP A O 1
ATOM 767 N N . HIS A 1 93 ? -12.600 -2.643 19.639 1.00 90.81 93 HIS A N 1
ATOM 768 C CA . HIS A 1 93 ? -13.657 -1.790 20.158 1.00 90.81 93 HIS A CA 1
ATOM 769 C C . HIS A 1 93 ? -13.538 -1.591 21.675 1.00 90.81 93 HIS A C 1
ATOM 771 O O . HIS A 1 93 ? -13.296 -0.480 22.135 1.00 90.81 93 HIS A O 1
ATOM 777 N N . CYS A 1 94 ? -13.661 -2.653 22.481 1.00 91.00 94 CYS A N 1
ATOM 778 C CA . CYS A 1 94 ? -13.588 -2.526 23.945 1.00 91.00 94 CYS A CA 1
ATOM 779 C C . CYS A 1 94 ? -12.172 -2.725 24.515 1.00 91.00 94 CYS A C 1
ATOM 781 O O . CYS A 1 94 ? -11.996 -2.743 25.732 1.00 91.00 94 CYS A O 1
ATOM 783 N N . GLY A 1 95 ? -11.180 -2.989 23.661 1.00 84.81 95 GLY A N 1
ATOM 784 C CA . GLY A 1 95 ? -9.773 -3.129 24.034 1.00 84.81 95 GLY A CA 1
ATOM 785 C C . GLY A 1 95 ? -9.394 -4.411 24.774 1.00 84.81 95 GLY A C 1
ATOM 786 O O . GLY A 1 95 ? -8.214 -4.649 25.009 1.00 84.81 95 GLY A O 1
ATOM 787 N N . SER A 1 96 ? -10.362 -5.237 25.182 1.00 88.19 96 SER A N 1
ATOM 788 C CA . SER A 1 96 ? -10.115 -6.396 26.051 1.00 88.19 96 SER A CA 1
ATOM 789 C C . SER A 1 96 ? -9.765 -7.663 25.268 1.00 88.19 96 SER A C 1
ATOM 791 O O . SER A 1 96 ? -10.169 -7.831 24.115 1.00 88.19 96 SER A O 1
ATOM 793 N N . PHE A 1 97 ? -9.087 -8.599 25.935 1.00 86.81 97 PHE A N 1
ATOM 794 C CA . PHE A 1 97 ? -8.718 -9.907 25.386 1.00 86.81 97 PHE A CA 1
ATOM 795 C C . PHE A 1 97 ? -9.921 -10.699 24.846 1.00 86.81 97 PHE A C 1
ATOM 797 O O . PHE A 1 97 ? -10.984 -10.762 25.474 1.00 86.81 97 PHE A O 1
ATOM 804 N N . ILE A 1 98 ? -9.745 -11.349 23.698 1.00 85.38 98 ILE A N 1
ATOM 805 C CA . ILE A 1 98 ? -10.720 -12.228 23.053 1.00 85.38 98 ILE A CA 1
ATOM 806 C C . ILE A 1 98 ? -10.226 -13.671 23.153 1.00 85.38 98 ILE A C 1
ATOM 808 O O . ILE A 1 98 ? -9.122 -14.003 22.729 1.00 85.38 98 ILE A O 1
ATOM 812 N N . ARG A 1 99 ? -11.079 -14.568 23.660 1.00 85.44 99 ARG A N 1
ATOM 813 C CA . ARG A 1 99 ? -10.790 -16.009 23.619 1.00 85.44 99 ARG A CA 1
ATOM 814 C C . ARG A 1 99 ? -10.729 -16.481 22.157 1.00 85.44 99 ARG A C 1
ATOM 816 O O . ARG A 1 99 ? -11.665 -16.166 21.424 1.00 85.44 99 ARG A O 1
ATOM 823 N N . PRO A 1 100 ? -9.747 -17.308 21.754 1.00 79.25 100 PRO A N 1
ATOM 824 C CA . PRO A 1 100 ? -9.567 -17.759 20.369 1.00 79.25 100 PRO A CA 1
ATOM 825 C C . PRO A 1 100 ? -10.827 -18.238 19.637 1.00 79.25 100 PRO A C 1
ATOM 827 O O . PRO A 1 100 ? -11.022 -17.925 18.470 1.00 79.25 100 PRO A O 1
ATOM 830 N N . ARG A 1 101 ? -11.724 -18.961 20.323 1.00 83.19 101 ARG A N 1
ATOM 831 C CA . ARG A 1 101 ? -12.973 -19.480 19.731 1.00 83.19 101 ARG A CA 1
ATOM 832 C C . ARG A 1 101 ? -14.051 -18.416 19.485 1.00 83.19 101 ARG A C 1
ATOM 834 O O . ARG A 1 101 ? -15.031 -18.699 18.808 1.00 83.19 101 ARG A O 1
ATOM 841 N N . HIS A 1 102 ? -13.897 -17.214 20.036 1.00 86.81 102 HIS A N 1
ATOM 842 C CA . HIS A 1 102 ? -14.890 -16.133 19.991 1.00 86.81 102 HIS A CA 1
ATOM 843 C C . HIS A 1 102 ? -14.438 -14.926 19.164 1.00 86.81 102 HIS A C 1
ATOM 845 O O . HIS A 1 102 ? -15.085 -13.878 19.216 1.00 86.81 102 HIS A O 1
ATOM 851 N N . VAL A 1 103 ? -13.333 -15.067 18.431 1.00 87.44 103 VAL A N 1
ATOM 852 C CA . VAL A 1 103 ? -12.807 -14.033 17.542 1.00 87.44 103 VAL A CA 1
ATOM 853 C C . VAL A 1 103 ? -13.759 -13.860 16.369 1.00 87.44 103 VAL A C 1
ATOM 855 O O . VAL A 1 103 ? -14.084 -14.821 15.669 1.00 87.44 103 VAL A O 1
ATOM 858 N N . GLN A 1 104 ? -14.232 -12.632 16.191 1.00 91.38 104 GLN A N 1
ATOM 859 C CA . GLN A 1 104 ? -15.021 -12.224 15.040 1.00 91.38 104 GLN A CA 1
ATOM 860 C C . GLN A 1 104 ? -14.192 -11.240 14.241 1.00 91.38 104 GLN A C 1
ATOM 862 O O . GLN A 1 104 ? -13.668 -10.278 14.802 1.00 91.38 104 GLN A O 1
ATOM 867 N N . ARG A 1 105 ? -14.058 -11.489 12.945 1.00 85.62 105 ARG A N 1
ATOM 868 C CA . ARG A 1 105 ? -13.284 -10.642 12.048 1.00 85.62 105 ARG A CA 1
ATOM 869 C C . ARG A 1 105 ? -14.190 -10.144 10.944 1.00 85.62 105 ARG A C 1
ATOM 871 O O . ARG A 1 105 ? -14.980 -10.912 10.407 1.00 85.62 105 ARG A O 1
ATOM 878 N N . CYS A 1 106 ? -14.081 -8.862 10.622 1.00 78.94 106 CYS A N 1
ATOM 879 C CA . CYS A 1 106 ? -14.790 -8.337 9.472 1.00 78.94 106 CYS A CA 1
ATOM 880 C C . CYS A 1 106 ? -14.231 -8.980 8.193 1.00 78.94 106 CYS A C 1
ATOM 882 O O . CYS A 1 106 ? -13.020 -8.955 7.974 1.00 78.94 106 CYS A O 1
ATOM 884 N N . SER A 1 107 ? -15.089 -9.497 7.318 1.00 71.12 107 SER A N 1
ATOM 885 C CA . SER A 1 107 ? -14.691 -10.072 6.023 1.00 71.12 107 SER A CA 1
ATOM 886 C C . SER A 1 107 ? -14.132 -9.014 5.067 1.00 71.12 107 SER A C 1
ATOM 888 O O . SER A 1 107 ? -13.486 -9.331 4.071 1.00 71.12 107 SER A O 1
ATOM 890 N N . TYR A 1 108 ? -14.374 -7.735 5.373 1.00 52.41 108 TYR A N 1
ATOM 891 C CA . TYR A 1 108 ? -14.070 -6.609 4.500 1.00 52.41 108 TYR A CA 1
ATOM 892 C C . TYR A 1 108 ? -12.947 -5.693 4.992 1.00 52.41 108 TYR A C 1
ATOM 894 O O . TYR A 1 108 ? -12.362 -4.988 4.165 1.00 52.41 108 TYR A O 1
ATOM 902 N N . CYS A 1 109 ? -12.629 -5.690 6.287 1.00 62.88 109 CYS A N 1
ATOM 903 C CA . CYS A 1 109 ? -11.580 -4.849 6.867 1.00 62.88 109 CYS A CA 1
ATOM 904 C C . CYS A 1 109 ? -10.793 -5.596 7.955 1.00 62.88 109 CYS A C 1
ATOM 906 O O . CYS A 1 109 ? -10.997 -6.783 8.195 1.00 62.88 109 CYS A O 1
ATOM 908 N N . THR A 1 110 ? -9.849 -4.922 8.608 1.00 66.94 110 THR A N 1
ATOM 909 C CA . THR A 1 110 ? -8.984 -5.547 9.620 1.00 66.94 110 THR A CA 1
ATOM 910 C C . THR A 1 110 ? -9.594 -5.594 11.015 1.00 66.94 110 THR A C 1
ATOM 912 O O . THR A 1 110 ? -8.955 -6.156 11.896 1.00 66.94 110 THR A O 1
ATOM 915 N N . VAL A 1 111 ? -10.797 -5.044 11.209 1.00 76.38 111 VAL A N 1
ATOM 916 C CA . VAL A 1 111 ? -11.448 -4.970 12.522 1.00 76.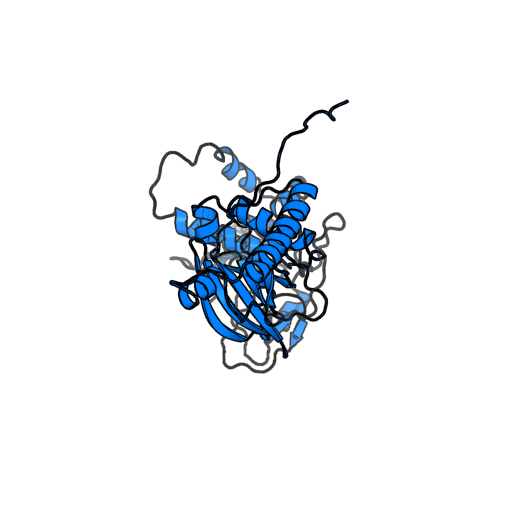38 111 VAL A CA 1
ATOM 917 C C . VAL A 1 111 ? -11.736 -6.371 13.059 1.00 76.38 111 VAL A C 1
ATOM 919 O O . VAL A 1 111 ? -12.407 -7.186 12.414 1.00 76.38 111 VAL A O 1
ATOM 922 N N . ILE A 1 112 ? -11.234 -6.623 14.262 1.00 82.12 112 ILE A N 1
ATOM 923 C CA . ILE A 1 112 ? -11.398 -7.842 15.040 1.00 82.12 112 ILE A CA 1
ATOM 924 C C . ILE A 1 112 ? -12.059 -7.486 16.369 1.00 82.12 112 ILE A C 1
ATOM 926 O O . ILE A 1 112 ? -11.594 -6.629 17.116 1.00 82.12 112 ILE A O 1
ATOM 930 N N . ILE A 1 113 ? -13.146 -8.175 16.701 1.00 90.94 113 ILE A N 1
ATOM 931 C CA . ILE A 1 113 ? -13.934 -7.889 17.900 1.00 90.94 113 ILE A CA 1
ATOM 932 C C . ILE A 1 113 ? -14.435 -9.157 18.585 1.00 90.94 113 ILE A C 1
ATOM 934 O O . ILE A 1 113 ? -14.381 -10.268 18.051 1.00 90.94 113 ILE A O 1
ATOM 938 N N . HIS A 1 114 ? -14.966 -8.993 19.798 1.00 93.44 114 HIS A N 1
ATOM 939 C CA . HIS A 1 114 ? -15.784 -10.030 20.419 1.00 93.44 114 HIS A CA 1
ATOM 940 C C . HIS A 1 114 ? -17.111 -10.199 19.678 1.00 93.44 114 HIS A C 1
ATOM 942 O O . HIS A 1 114 ? -17.724 -9.218 19.261 1.00 93.44 114 HIS A O 1
ATOM 948 N N . ARG A 1 115 ? -17.666 -11.415 19.716 1.00 92.31 115 ARG A N 1
ATOM 949 C CA . ARG A 1 115 ? -19.065 -11.677 19.329 1.00 92.31 115 ARG A CA 1
ATOM 950 C C . ARG A 1 115 ? -20.076 -10.754 20.020 1.00 92.31 115 ARG A C 1
ATOM 952 O O . ARG A 1 115 ? -20.960 -10.223 19.364 1.00 92.31 115 ARG A O 1
ATOM 959 N N . ARG A 1 116 ? -19.897 -10.481 21.320 1.00 93.62 116 ARG A N 1
ATOM 960 C CA . ARG A 1 116 ? -20.756 -9.553 22.091 1.00 93.62 116 ARG A CA 1
ATOM 961 C C . ARG A 1 116 ? -20.631 -8.078 21.677 1.00 93.62 116 ARG A C 1
ATOM 963 O O . ARG A 1 116 ? -21.430 -7.263 22.118 1.00 93.62 116 ARG A O 1
ATOM 970 N N . CYS A 1 117 ? -19.592 -7.721 20.921 1.00 93.69 117 CYS A N 1
ATOM 971 C CA . CYS A 1 117 ? -19.350 -6.350 20.483 1.00 93.69 117 CYS A CA 1
ATOM 972 C C . CYS A 1 117 ? -19.892 -6.079 19.076 1.00 93.69 117 CYS A C 1
ATOM 974 O O . CYS A 1 117 ? -19.938 -4.916 18.708 1.00 93.69 117 CYS A O 1
ATOM 976 N N . ILE A 1 118 ? -20.339 -7.096 18.321 1.00 91.56 118 ILE A N 1
ATOM 977 C CA . ILE A 1 118 ? -20.841 -6.930 16.941 1.00 91.56 118 ILE A CA 1
ATOM 978 C C . ILE A 1 118 ? -21.914 -5.844 16.863 1.00 91.56 118 ILE A C 1
ATOM 980 O O . ILE A 1 118 ? -21.808 -4.937 16.049 1.00 91.56 118 ILE A O 1
ATOM 984 N N . SER A 1 119 ? -22.907 -5.891 17.751 1.00 90.12 119 SER A N 1
ATOM 985 C CA . SER A 1 119 ? -24.005 -4.922 17.760 1.00 90.12 119 SER A CA 1
ATOM 986 C C . SER A 1 119 ? -23.615 -3.545 18.299 1.00 90.12 119 SER A C 1
ATOM 988 O O . SER A 1 119 ? -24.440 -2.642 18.255 1.00 90.12 119 SER A O 1
ATOM 990 N N . LYS A 1 120 ? -22.406 -3.395 18.856 1.00 91.56 120 LYS A N 1
ATOM 991 C CA . LYS A 1 120 ? -21.925 -2.170 19.512 1.00 91.56 120 LYS A CA 1
ATOM 992 C C . LYS A 1 120 ? -20.972 -1.346 18.650 1.00 91.56 120 LYS A C 1
ATOM 994 O O . LYS A 1 120 ? -20.744 -0.174 18.936 1.00 91.56 120 LYS A O 1
ATOM 999 N N . VAL A 1 121 ? -20.407 -1.955 17.614 1.00 86.75 121 VAL A N 1
ATOM 1000 C CA . VAL A 1 121 ? -19.515 -1.280 16.671 1.00 86.75 121 VAL A CA 1
ATOM 1001 C C . VAL A 1 121 ? -20.359 -0.469 15.693 1.00 86.75 121 VAL A C 1
ATOM 1003 O O . VAL A 1 121 ? -21.346 -0.969 15.156 1.00 86.75 121 VAL A O 1
ATOM 1006 N N . GLY A 1 122 ? -19.990 0.797 15.492 1.00 82.88 122 GLY A N 1
ATOM 1007 C CA . GLY A 1 122 ? -20.629 1.655 14.500 1.00 82.88 122 GLY A CA 1
ATOM 1008 C C . GLY A 1 122 ? -20.417 1.146 13.078 1.00 82.88 122 GLY A C 1
ATOM 1009 O O . GLY A 1 122 ? -19.519 0.353 12.797 1.00 82.88 122 GLY A O 1
ATOM 1010 N N . ASN A 1 123 ? -21.231 1.625 12.148 1.00 79.38 123 ASN A N 1
ATOM 1011 C CA . ASN A 1 123 ? -21.028 1.321 10.740 1.00 79.38 123 ASN A CA 1
ATOM 1012 C C . ASN A 1 123 ? -19.991 2.296 10.184 1.00 79.38 123 ASN A C 1
ATOM 1014 O O . ASN A 1 123 ? -20.361 3.433 9.960 1.00 79.38 123 ASN A O 1
ATOM 1018 N N . TYR A 1 124 ? -18.736 1.881 9.992 1.00 76.12 124 TYR A N 1
ATOM 1019 C CA . TYR A 1 124 ? -17.663 2.679 9.361 1.00 76.12 124 TYR A CA 1
ATOM 1020 C C . TYR A 1 124 ? -16.707 1.819 8.512 1.00 76.12 124 TYR A C 1
ATOM 1022 O O . TYR A 1 124 ? -15.553 2.175 8.256 1.00 76.12 124 TYR A O 1
ATOM 1030 N N . CYS A 1 125 ? -17.167 0.644 8.085 1.00 69.38 125 CYS A N 1
ATOM 1031 C CA . CYS A 1 125 ? -16.349 -0.357 7.422 1.00 69.38 125 CYS A CA 1
ATOM 1032 C C . CYS A 1 125 ? -15.752 0.165 6.108 1.00 69.38 125 CYS A C 1
ATOM 1034 O O . CYS A 1 125 ? -16.467 0.376 5.136 1.00 69.38 125 CYS A O 1
ATOM 1036 N N . GLY A 1 126 ? -14.424 0.292 6.050 1.00 57.09 126 GLY A N 1
ATOM 1037 C CA . GLY A 1 126 ? -13.731 0.715 4.830 1.00 57.09 126 GLY A CA 1
ATOM 1038 C C . GLY A 1 126 ? -13.940 2.190 4.482 1.00 57.09 126 GLY A C 1
ATOM 1039 O O . GLY A 1 126 ? -13.989 2.520 3.306 1.00 57.09 126 GLY A O 1
ATOM 1040 N N . CYS A 1 127 ? -14.101 3.059 5.482 1.00 59.31 127 CYS A N 1
ATOM 1041 C CA . CYS A 1 127 ? -14.199 4.506 5.293 1.00 59.31 127 CYS A CA 1
ATOM 1042 C C . CYS A 1 127 ? -12.948 5.094 4.600 1.00 59.31 127 CYS A C 1
ATOM 1044 O O . CYS A 1 127 ? -11.872 5.168 5.185 1.00 59.31 127 CYS A O 1
ATOM 1046 N N . GLU A 1 128 ? -13.104 5.578 3.368 1.00 48.47 128 GLU A N 1
ATOM 1047 C CA . GLU A 1 128 ? -12.018 6.168 2.567 1.00 48.47 128 GLU A CA 1
ATOM 1048 C C . GLU A 1 128 ? -11.891 7.697 2.720 1.00 48.47 128 GLU A C 1
ATOM 1050 O O . GLU A 1 128 ? -10.935 8.274 2.203 1.00 48.47 128 GLU A O 1
ATOM 1055 N N . GLU A 1 129 ? -12.832 8.365 3.408 1.00 50.69 129 GLU A N 1
ATOM 1056 C CA . GLU A 1 129 ? -12.806 9.828 3.547 1.00 50.69 129 GLU A CA 1
ATOM 1057 C C . GLU A 1 129 ? -11.620 10.303 4.394 1.00 50.69 129 GLU A C 1
ATOM 1059 O O . GLU A 1 129 ? -11.263 9.715 5.421 1.00 50.69 129 GLU A O 1
ATOM 1064 N N . ASN A 1 130 ? -11.021 11.411 3.954 1.00 51.78 130 ASN A N 1
ATOM 1065 C CA . ASN A 1 130 ? -10.000 12.109 4.708 1.00 51.78 130 ASN A CA 1
ATOM 1066 C C . ASN A 1 130 ? -10.591 12.541 6.053 1.00 51.78 130 ASN A C 1
ATOM 1068 O O . ASN A 1 130 ? -11.574 13.276 6.117 1.00 51.78 130 ASN A O 1
ATOM 1072 N N . VAL A 1 131 ? -9.965 12.093 7.137 1.00 53.31 131 VAL A N 1
ATOM 1073 C CA . VAL A 1 131 ? -10.387 12.392 8.506 1.00 53.31 131 VAL A CA 1
ATOM 1074 C C . VAL A 1 131 ? -10.509 13.907 8.741 1.00 53.31 131 VAL A C 1
ATOM 1076 O O . VAL A 1 131 ? -11.420 14.334 9.440 1.00 53.31 131 VAL A O 1
ATOM 1079 N N . LEU A 1 132 ? -9.659 14.729 8.111 1.00 50.22 132 LEU A N 1
ATOM 1080 C CA . LEU A 1 132 ? -9.741 16.193 8.196 1.00 50.22 132 LEU A CA 1
ATOM 1081 C C . LEU A 1 132 ? -10.988 16.759 7.501 1.00 50.22 132 LEU A C 1
ATOM 1083 O O . LEU A 1 132 ? -11.653 17.619 8.070 1.00 50.22 132 LEU A O 1
ATOM 1087 N N . GLU A 1 133 ? -11.352 16.241 6.327 1.00 57.56 133 GLU A N 1
ATOM 1088 C CA . GLU A 1 133 ? -12.570 16.652 5.611 1.00 57.56 133 GLU A CA 1
ATOM 1089 C C . GLU A 1 133 ? -13.831 16.241 6.379 1.00 57.56 133 GLU A C 1
ATOM 1091 O O . GLU A 1 133 ? -14.792 17.005 6.462 1.00 57.56 133 GLU A O 1
ATOM 1096 N N . LEU A 1 134 ? -13.820 15.055 6.998 1.00 60.97 134 LEU A N 1
ATOM 1097 C CA . LEU A 1 134 ? -14.891 14.623 7.898 1.00 60.97 134 LEU A CA 1
ATOM 1098 C C . LEU A 1 134 ? -15.037 15.576 9.083 1.00 60.97 134 LEU A C 1
ATOM 1100 O O . LEU A 1 134 ? -16.158 15.932 9.443 1.00 60.97 134 LEU A O 1
ATOM 1104 N N . TYR A 1 135 ? -13.920 16.008 9.674 1.00 59.72 135 TYR A N 1
ATOM 1105 C CA . TYR A 1 135 ? -13.938 16.970 10.772 1.00 59.72 135 TYR A CA 1
ATOM 1106 C C . TYR A 1 135 ? -14.492 18.324 10.350 1.00 59.72 135 TYR A C 1
ATOM 1108 O O . TYR A 1 135 ? -15.311 18.884 11.074 1.00 59.72 135 TYR A O 1
ATOM 1116 N N . GLU A 1 136 ? -14.107 18.834 9.182 1.00 63.50 136 GLU A N 1
ATOM 1117 C CA . GLU A 1 136 ? -14.654 20.086 8.659 1.00 63.50 136 GLU A CA 1
ATOM 1118 C C . GLU A 1 136 ? -16.164 20.010 8.436 1.00 63.50 136 GLU A C 1
ATOM 1120 O O . GLU A 1 136 ? -16.875 20.921 8.854 1.00 63.50 136 GLU A O 1
ATOM 1125 N N . LYS A 1 137 ? -16.666 18.905 7.874 1.00 67.38 137 LYS A N 1
ATOM 1126 C CA . LYS A 1 137 ? -18.110 18.682 7.681 1.00 67.38 137 LYS A CA 1
ATOM 1127 C C . LYS A 1 137 ? -18.878 18.502 8.997 1.00 67.38 137 LYS A C 1
ATOM 1129 O O . LYS A 1 137 ? -20.074 18.762 9.048 1.00 67.38 137 LYS A O 1
ATOM 1134 N N . MET A 1 138 ? -18.209 18.038 10.051 1.00 64.88 138 MET A N 1
ATOM 1135 C CA . MET A 1 138 ? -18.798 17.799 11.376 1.00 64.88 138 MET A CA 1
ATOM 1136 C C . MET A 1 138 ? -18.815 19.040 12.279 1.00 64.88 138 MET A C 1
ATOM 1138 O O . MET A 1 138 ? -19.536 19.047 13.285 1.00 64.88 138 MET A O 1
ATOM 1142 N N . LYS A 1 139 ? -18.029 20.076 11.957 1.00 61.38 139 LYS A N 1
ATOM 1143 C CA . LYS A 1 139 ? -18.011 21.337 12.709 1.00 61.38 139 LYS A CA 1
ATOM 1144 C C . LYS A 1 139 ? -19.410 21.945 12.780 1.00 61.38 139 LYS A C 1
ATOM 1146 O O . LYS A 1 139 ? -20.057 22.142 11.759 1.00 61.38 139 LYS A O 1
ATOM 1151 N N . GLY A 1 140 ? -19.849 22.286 13.991 1.00 55.31 140 GLY A N 1
ATOM 1152 C CA . GLY A 1 140 ? -21.158 22.905 14.231 1.00 55.31 140 GLY A CA 1
ATOM 1153 C C . GLY A 1 140 ? -22.308 21.916 14.452 1.00 55.31 140 GLY A C 1
ATOM 1154 O O . GLY A 1 140 ? -23.437 22.348 14.668 1.00 55.31 140 GLY A O 1
ATOM 1155 N N . THR A 1 141 ? -22.053 20.602 14.445 1.00 65.25 141 THR A N 1
ATOM 1156 C CA . THR A 1 141 ? -23.050 19.601 14.860 1.00 65.25 141 THR A CA 1
ATOM 1157 C C . THR A 1 141 ? -23.060 19.413 16.383 1.00 65.25 141 THR A C 1
ATOM 1159 O O . THR A 1 141 ? -22.016 19.434 17.030 1.00 65.25 141 THR A O 1
ATOM 1162 N N . ASN A 1 142 ? -24.231 19.130 16.969 1.00 59.97 142 ASN A N 1
ATOM 1163 C CA . ASN A 1 142 ? -24.380 18.842 18.411 1.00 59.97 142 ASN A CA 1
ATOM 1164 C C . ASN A 1 142 ? -23.698 17.532 18.870 1.00 59.97 142 ASN A C 1
ATOM 1166 O O . ASN A 1 142 ? -23.674 17.226 20.063 1.00 59.97 142 ASN A O 1
ATOM 1170 N N . ASP A 1 143 ? -23.173 16.739 17.932 1.00 60.81 143 ASP A N 1
ATOM 1171 C CA . ASP A 1 143 ? -22.465 15.478 18.182 1.00 60.81 143 ASP A CA 1
ATOM 1172 C C . ASP A 1 143 ? -20.926 15.666 18.244 1.00 60.81 143 ASP A C 1
ATOM 1174 O O . ASP A 1 143 ? -20.187 14.680 18.374 1.00 60.81 143 ASP A O 1
ATOM 1178 N N . TYR A 1 144 ? -20.443 16.916 18.173 1.00 58.09 144 TYR A N 1
ATOM 1179 C CA . TYR A 1 144 ? -19.032 17.307 18.204 1.00 58.09 144 TYR A CA 1
ATOM 1180 C C . TYR A 1 144 ? -18.796 18.450 19.213 1.00 58.09 144 TYR A C 1
ATOM 1182 O O . TYR A 1 144 ? -19.194 19.583 18.973 1.00 58.09 144 TYR A O 1
ATOM 1190 N N . GLU A 1 145 ? -18.126 18.165 20.338 1.00 54.72 145 GLU A N 1
ATOM 1191 C CA . GLU A 1 145 ? -17.824 19.159 21.395 1.00 54.72 145 GLU A CA 1
ATOM 1192 C C . GLU A 1 145 ? -16.333 19.559 21.465 1.00 54.72 145 GLU A C 1
ATOM 1194 O O . GLU A 1 145 ? -15.905 20.164 22.445 1.00 54.72 145 GLU A O 1
ATOM 1199 N N . SER A 1 146 ? -15.490 19.239 20.472 1.00 50.03 146 SER A N 1
ATOM 1200 C CA . SER A 1 146 ? -14.062 19.580 20.583 1.00 50.03 146 SER A CA 1
ATOM 1201 C C . SER A 1 146 ? -13.706 20.925 19.951 1.00 50.03 146 SER A C 1
ATOM 1203 O O . SER A 1 146 ? -13.224 20.978 18.817 1.00 50.03 146 SER A O 1
ATOM 1205 N N . ASP A 1 147 ? -13.800 21.983 20.758 1.00 40.59 147 ASP A N 1
ATOM 1206 C CA . ASP A 1 147 ? -13.058 23.243 20.561 1.00 40.59 147 ASP A CA 1
ATOM 1207 C C . ASP A 1 147 ? -11.527 23.007 20.541 1.00 40.59 147 ASP A C 1
ATOM 1209 O O . ASP A 1 147 ? -10.753 23.749 19.936 1.00 40.59 147 ASP A O 1
ATOM 1213 N N . ASN A 1 148 ? -11.075 21.882 21.107 1.00 40.47 148 ASN A N 1
ATOM 1214 C CA . ASN A 1 148 ? -9.658 21.536 21.250 1.00 40.47 148 ASN A CA 1
ATOM 1215 C C . ASN A 1 148 ? -8.974 21.009 19.981 1.00 40.47 148 ASN A C 1
ATOM 1217 O O . ASN A 1 148 ? -7.751 20.874 19.985 1.00 40.47 148 ASN A O 1
ATOM 1221 N N . PHE A 1 149 ? -9.703 20.700 18.899 1.00 37.88 149 PHE A N 1
ATOM 1222 C CA . PHE A 1 149 ? -9.027 20.374 17.634 1.00 37.88 149 PHE A CA 1
ATOM 1223 C C . PHE A 1 149 ? -8.326 21.617 17.075 1.00 37.88 149 PHE A C 1
ATOM 1225 O O . PHE A 1 149 ? -7.230 21.505 16.541 1.00 37.88 149 PHE A O 1
ATOM 1232 N N . TYR A 1 150 ? -8.920 22.806 17.260 1.00 31.77 150 TYR A N 1
ATOM 1233 C CA . TYR A 1 150 ? -8.373 24.071 16.761 1.00 31.77 150 TYR A CA 1
ATOM 1234 C C . TYR A 1 150 ? -7.457 24.789 17.743 1.00 31.77 150 TYR A C 1
ATOM 1236 O O . TYR A 1 150 ? -6.588 25.530 17.300 1.00 31.77 150 TYR A O 1
ATOM 1244 N N . GLN A 1 151 ? -7.567 24.527 19.045 1.00 34.03 151 GLN A N 1
ATOM 1245 C CA . GLN A 1 151 ? -6.643 25.119 20.014 1.00 34.03 151 GLN A CA 1
ATOM 1246 C C . GLN A 1 151 ? -5.223 24.532 19.921 1.00 34.03 151 GLN A C 1
ATOM 1248 O O . GLN A 1 151 ? -4.264 25.220 20.241 1.00 34.03 151 GLN A O 1
ATOM 1253 N N . TYR A 1 152 ? -5.073 23.313 19.387 1.00 30.81 152 TYR A N 1
ATOM 1254 C CA . TYR A 1 152 ? -3.767 22.770 18.979 1.00 30.81 152 TYR A CA 1
ATOM 1255 C C . TYR A 1 152 ? -3.330 23.256 17.582 1.00 30.81 152 TYR A C 1
ATOM 1257 O O . TYR A 1 152 ? -2.159 23.158 17.227 1.00 30.81 152 TYR A O 1
ATOM 1265 N N . ASN A 1 153 ? -4.264 23.801 16.791 1.00 31.61 153 ASN A N 1
ATOM 1266 C CA . ASN A 1 153 ? -4.007 24.327 15.447 1.00 31.61 153 ASN A CA 1
ATOM 1267 C C . ASN A 1 153 ? -3.721 25.839 15.428 1.00 31.61 153 ASN A C 1
ATOM 1269 O O . ASN A 1 153 ? -3.417 26.368 14.361 1.00 31.61 153 ASN A O 1
ATOM 1273 N N . GLY A 1 154 ? -3.795 26.533 16.570 1.00 29.25 154 GLY A N 1
ATOM 1274 C CA . GLY A 1 154 ? -3.376 27.935 16.690 1.00 29.25 154 GLY A CA 1
ATOM 1275 C C . GLY A 1 154 ? -1.868 28.124 16.508 1.00 29.25 154 GLY A C 1
ATOM 1276 O O . GLY A 1 154 ? -1.448 29.151 15.991 1.00 29.25 154 GLY A O 1
ATOM 1277 N N . ASP A 1 155 ? -1.082 27.090 16.818 1.00 29.28 155 ASP A N 1
ATOM 1278 C CA . ASP A 1 155 ? 0.362 27.056 16.592 1.00 29.28 155 ASP A CA 1
ATOM 1279 C C . ASP A 1 155 ? 0.768 26.117 15.445 1.00 29.28 155 ASP A C 1
ATOM 1281 O O . ASP A 1 155 ? 1.932 25.739 15.324 1.00 29.28 155 ASP A O 1
ATOM 1285 N N . LEU A 1 156 ? -0.139 25.759 14.523 1.00 32.47 156 LEU A N 1
ATOM 1286 C CA . LEU A 1 156 ? 0.246 24.909 13.382 1.00 32.47 156 LEU A CA 1
ATOM 1287 C C . LEU A 1 156 ? 1.286 25.565 12.445 1.00 32.47 156 LEU A C 1
ATOM 1289 O O . LEU A 1 156 ? 1.782 24.912 11.529 1.00 32.47 156 LEU A O 1
ATOM 1293 N N . TYR A 1 157 ? 1.632 26.833 12.692 1.00 29.62 157 TYR A N 1
ATOM 1294 C CA . TYR A 1 157 ? 2.734 27.557 12.059 1.00 29.62 157 TYR A CA 1
ATOM 1295 C C . TYR A 1 157 ? 3.847 28.005 13.034 1.00 29.62 157 TYR A C 1
ATOM 1297 O O . TYR A 1 157 ? 4.812 28.630 12.601 1.00 29.62 157 TYR A O 1
ATOM 1305 N N . THR A 1 158 ? 3.762 27.657 14.323 1.00 28.31 158 THR A N 1
ATOM 1306 C CA . THR A 1 158 ? 4.695 28.106 15.379 1.00 28.31 158 THR A CA 1
ATOM 1307 C C . THR A 1 158 ? 5.175 27.019 16.354 1.00 28.31 158 THR A C 1
ATOM 1309 O O . THR A 1 158 ? 6.093 27.294 17.118 1.00 28.31 158 THR A O 1
ATOM 1312 N N . ILE A 1 159 ? 4.727 25.754 16.275 1.00 28.59 159 ILE A N 1
ATOM 1313 C CA . ILE A 1 159 ? 5.356 24.611 17.002 1.00 28.59 159 ILE A CA 1
ATOM 1314 C C . ILE A 1 159 ? 6.598 24.088 16.242 1.00 28.59 159 ILE A C 1
ATOM 1316 O O . ILE A 1 159 ? 6.815 22.885 16.107 1.00 28.59 159 ILE A O 1
ATOM 1320 N N . TYR A 1 160 ? 7.398 24.985 15.663 1.00 29.66 160 TYR A N 1
ATOM 1321 C CA . TYR A 1 160 ? 8.582 24.616 14.877 1.00 29.66 160 TYR A CA 1
ATOM 1322 C C . TYR A 1 160 ? 9.904 25.131 15.444 1.00 29.66 160 TYR A C 1
ATOM 1324 O O . TYR A 1 160 ? 10.942 24.761 14.898 1.00 29.66 160 TYR A O 1
ATOM 1332 N N . SER A 1 161 ? 9.913 25.927 16.518 1.00 27.20 161 SER A N 1
ATOM 1333 C CA . SER A 1 161 ? 11.173 26.509 16.992 1.00 27.20 161 SER A CA 1
ATOM 1334 C C . SER A 1 161 ? 11.815 25.803 18.180 1.00 27.20 161 SER A C 1
ATOM 1336 O O . SER A 1 161 ? 13.030 25.668 18.162 1.00 27.20 161 SER A O 1
ATOM 1338 N N . ASP A 1 162 ? 11.088 25.279 19.167 1.00 28.22 162 ASP A N 1
ATOM 1339 C CA . ASP A 1 162 ? 11.739 24.899 20.428 1.00 28.22 162 ASP A CA 1
ATOM 1340 C C . ASP A 1 162 ? 11.107 23.648 21.053 1.00 28.22 162 ASP A C 1
ATOM 1342 O O . ASP A 1 162 ? 9.886 23.523 21.056 1.00 28.22 162 ASP A O 1
ATOM 1346 N N . LEU A 1 163 ? 11.947 22.764 21.617 1.00 25.89 163 LEU A N 1
ATOM 1347 C CA . LEU A 1 163 ? 11.664 21.500 22.341 1.00 25.89 163 LEU A CA 1
ATOM 1348 C C . LEU A 1 163 ? 12.009 20.194 21.574 1.00 25.89 163 LEU A C 1
ATOM 1350 O O . LEU A 1 163 ? 11.180 19.484 21.010 1.00 25.89 163 LEU A O 1
ATOM 1354 N N . ASP A 1 164 ? 13.313 19.900 21.566 1.00 27.00 164 ASP A N 1
ATOM 1355 C CA . ASP A 1 164 ? 13.972 18.602 21.790 1.00 27.00 164 ASP A CA 1
ATOM 1356 C C . ASP A 1 164 ? 13.409 17.309 21.155 1.00 27.00 164 ASP A C 1
ATOM 1358 O O . ASP A 1 164 ? 12.607 16.564 21.710 1.00 27.00 164 ASP A O 1
ATOM 1362 N N . HIS A 1 165 ? 13.986 17.024 19.982 1.00 32.62 165 HIS A N 1
ATOM 1363 C CA . HIS A 1 165 ? 14.305 15.779 19.255 1.00 32.62 165 HIS A CA 1
ATOM 1364 C C . HIS A 1 165 ? 13.772 14.372 19.635 1.00 32.62 165 HIS A C 1
ATOM 1366 O O . HIS A 1 165 ? 13.802 13.512 18.756 1.00 32.62 165 HIS A O 1
ATOM 1372 N N . ILE A 1 166 ? 13.271 14.084 20.837 1.00 30.38 166 ILE A N 1
ATOM 1373 C CA . ILE A 1 166 ? 12.855 12.725 21.253 1.00 30.38 166 ILE A CA 1
ATOM 1374 C C . ILE A 1 166 ? 11.355 12.465 20.993 1.00 30.38 166 ILE A C 1
ATOM 1376 O O . ILE A 1 166 ? 10.977 11.340 20.668 1.00 30.38 166 ILE A O 1
ATOM 1380 N N . ASP A 1 167 ? 10.500 13.493 21.028 1.00 31.83 167 ASP A N 1
ATOM 1381 C CA . ASP A 1 167 ? 9.040 13.338 20.848 1.00 31.83 167 ASP A CA 1
ATOM 1382 C C . ASP A 1 167 ? 8.605 13.194 19.367 1.00 31.83 167 ASP A C 1
ATOM 1384 O O . ASP A 1 167 ? 7.528 12.685 19.048 1.00 31.83 167 ASP A O 1
ATOM 1388 N N . ARG A 1 168 ? 9.494 13.546 18.422 1.00 32.47 168 ARG A N 1
ATOM 1389 C CA . ARG A 1 168 ? 9.217 13.555 16.967 1.00 32.47 168 ARG A CA 1
ATOM 1390 C C . ARG A 1 168 ? 8.927 12.169 16.379 1.00 32.47 168 ARG A C 1
ATOM 1392 O O . ARG A 1 168 ? 8.125 12.052 15.456 1.00 32.47 168 ARG A O 1
ATOM 1399 N N . GLN A 1 169 ? 9.550 11.113 16.906 1.00 30.39 169 GLN A N 1
ATOM 1400 C CA . GLN A 1 169 ? 9.328 9.744 16.422 1.00 30.39 169 GLN A CA 1
ATOM 1401 C C . GLN A 1 169 ? 7.956 9.201 16.833 1.00 30.39 169 GLN A C 1
ATOM 1403 O O . GLN A 1 169 ? 7.298 8.530 16.041 1.00 30.39 169 GLN A O 1
ATOM 1408 N N . ARG A 1 170 ? 7.495 9.510 18.049 1.00 32.72 170 ARG A N 1
ATOM 1409 C CA . ARG A 1 170 ? 6.272 8.927 18.614 1.00 32.72 170 ARG A CA 1
ATOM 1410 C C . ARG A 1 170 ? 5.013 9.511 17.973 1.00 32.72 170 ARG A C 1
ATOM 1412 O O . ARG A 1 170 ? 4.074 8.775 17.672 1.00 32.72 170 ARG A O 1
ATOM 1419 N N . ASP A 1 171 ? 5.016 10.807 17.679 1.00 32.59 171 ASP A N 1
ATOM 1420 C CA . ASP A 1 171 ? 3.857 11.489 17.101 1.00 32.59 171 ASP A CA 1
ATOM 1421 C C . ASP A 1 171 ? 3.691 11.296 15.589 1.00 32.59 171 ASP A C 1
ATOM 1423 O O . ASP A 1 171 ? 2.553 11.196 15.109 1.00 32.59 171 ASP A O 1
ATOM 1427 N N . ALA A 1 172 ? 4.792 11.113 14.852 1.00 30.61 172 ALA A N 1
ATOM 1428 C CA . ALA A 1 172 ? 4.763 10.666 13.460 1.00 30.61 172 ALA A CA 1
ATOM 1429 C C . ALA A 1 172 ? 4.202 9.235 13.342 1.00 30.61 172 ALA A C 1
ATOM 1431 O O . ALA A 1 172 ? 3.338 8.979 12.498 1.00 30.61 172 ALA A O 1
ATOM 1432 N N . GLN A 1 173 ? 4.603 8.326 14.243 1.00 33.75 173 GLN A N 1
ATOM 1433 C CA . GLN A 1 173 ? 4.040 6.973 14.356 1.00 33.75 173 GLN A CA 1
ATOM 1434 C C . GLN A 1 173 ? 2.520 7.021 14.607 1.00 33.75 173 GLN A C 1
ATOM 1436 O O . GLN A 1 173 ? 1.749 6.384 13.889 1.00 33.75 173 GLN A O 1
ATOM 1441 N N . ASN A 1 174 ? 2.079 7.864 15.548 1.00 35.62 174 ASN A N 1
ATOM 1442 C CA . ASN A 1 174 ? 0.669 8.034 15.908 1.00 35.62 174 ASN A CA 1
ATOM 1443 C C . ASN A 1 174 ? -0.180 8.662 14.784 1.00 35.62 174 ASN A C 1
ATOM 1445 O O . ASN A 1 174 ? -1.386 8.435 14.719 1.00 35.62 174 ASN A O 1
ATOM 1449 N N . ALA A 1 175 ? 0.384 9.507 13.915 1.00 31.33 175 ALA A N 1
ATOM 1450 C CA . ALA A 1 175 ? -0.325 10.072 12.757 1.00 31.33 175 ALA A CA 1
ATOM 1451 C C . ALA A 1 175 ? -0.400 9.087 11.574 1.00 31.33 175 ALA A C 1
ATOM 1453 O O . ALA A 1 175 ? -1.420 8.997 10.891 1.00 31.33 175 ALA A O 1
ATOM 1454 N N . ILE A 1 176 ? 0.646 8.284 11.382 1.00 34.56 176 ILE A N 1
ATOM 1455 C CA . ILE A 1 176 ? 0.683 7.176 10.422 1.00 34.56 176 ILE A CA 1
ATOM 1456 C C . ILE A 1 176 ? -0.354 6.092 10.778 1.00 34.56 176 ILE A C 1
ATOM 1458 O O . ILE A 1 176 ? -1.038 5.558 9.897 1.00 34.56 176 ILE A O 1
ATOM 1462 N N . GLU A 1 177 ? -0.502 5.797 12.068 1.00 36.00 177 GLU A N 1
ATOM 1463 C CA . GLU A 1 177 ? -1.487 4.858 12.600 1.00 36.00 177 GLU A CA 1
ATOM 1464 C C . GLU A 1 177 ? -2.926 5.362 12.404 1.00 36.00 177 GLU A C 1
ATOM 1466 O O . GLU A 1 177 ? -3.786 4.599 11.952 1.00 36.00 177 GLU A O 1
ATOM 1471 N N . ARG A 1 178 ? -3.157 6.675 12.581 1.00 35.81 178 ARG A N 1
ATOM 1472 C CA . ARG A 1 178 ? -4.439 7.358 12.306 1.00 35.81 178 ARG A CA 1
ATOM 1473 C C . ARG A 1 178 ? -4.933 7.195 10.865 1.00 35.81 178 ARG A C 1
ATOM 1475 O O . ARG A 1 178 ? -6.126 7.007 10.660 1.00 35.81 178 ARG A O 1
ATOM 1482 N N . ILE A 1 179 ? -4.041 7.233 9.874 1.00 32.19 179 ILE A N 1
ATOM 1483 C CA . ILE A 1 179 ? -4.396 7.096 8.443 1.00 32.19 179 ILE A CA 1
ATOM 1484 C C . ILE A 1 179 ? -4.684 5.627 8.068 1.00 32.19 179 ILE A C 1
ATOM 1486 O O . ILE A 1 179 ? -5.388 5.336 7.102 1.00 32.19 179 ILE A O 1
ATOM 1490 N N . SER A 1 180 ? -4.155 4.671 8.836 1.00 35.50 180 SER A N 1
ATOM 1491 C CA . SER A 1 180 ? -4.136 3.251 8.466 1.00 35.50 180 SER A CA 1
ATOM 1492 C C . SER A 1 180 ? -5.367 2.431 8.871 1.00 35.50 180 SER A C 1
ATOM 1494 O O . SER A 1 180 ? -5.555 1.343 8.331 1.00 35.50 180 SER A O 1
ATOM 1496 N N . LYS A 1 181 ? -6.220 2.919 9.784 1.00 36.31 181 LYS A N 1
ATOM 1497 C CA . LYS A 1 181 ? -7.355 2.130 10.305 1.00 36.31 181 LYS A CA 1
ATOM 1498 C C . LYS A 1 181 ? -8.599 2.103 9.420 1.00 36.31 181 LYS A C 1
ATOM 1500 O O . LYS A 1 181 ? -9.404 1.184 9.560 1.00 36.31 181 LYS A O 1
ATOM 1505 N N . CYS A 1 182 ? -8.735 3.049 8.495 1.00 33.69 182 CYS A N 1
ATOM 1506 C CA . CYS A 1 182 ? -9.908 3.135 7.621 1.00 33.69 182 CYS A CA 1
ATOM 1507 C C . CYS A 1 182 ? -9.584 2.948 6.127 1.00 33.69 182 CYS A C 1
ATOM 1509 O O . CYS A 1 182 ? -10.483 2.693 5.332 1.00 33.69 182 CYS A O 1
ATOM 1511 N N . TYR A 1 183 ? -8.308 2.961 5.732 1.00 32.47 183 TYR A N 1
ATOM 1512 C CA . TYR A 1 183 ? -7.939 2.909 4.319 1.00 32.47 183 TYR A CA 1
ATOM 1513 C C . TYR A 1 183 ? -8.089 1.509 3.698 1.00 32.47 183 TYR A C 1
ATOM 1515 O O . TYR A 1 183 ? -7.274 0.612 3.939 1.00 32.47 183 TYR A O 1
ATOM 1523 N N . ARG A 1 184 ? -9.073 1.347 2.804 1.00 33.97 184 ARG A N 1
ATOM 1524 C CA . ARG A 1 184 ? -8.954 0.423 1.672 1.00 33.97 184 ARG A CA 1
ATOM 1525 C C . ARG A 1 184 ? -8.219 1.138 0.536 1.00 33.97 184 ARG A C 1
ATOM 1527 O O . ARG A 1 184 ? -8.598 2.236 0.153 1.00 33.97 184 ARG A O 1
ATOM 1534 N N . PRO A 1 185 ? -7.211 0.517 -0.075 1.00 31.58 185 PRO A N 1
ATOM 1535 C CA . PRO A 1 185 ? -6.982 0.725 -1.493 1.00 31.58 185 PRO A CA 1
ATOM 1536 C C . PRO A 1 185 ? -8.058 -0.053 -2.253 1.00 31.58 185 PRO A C 1
ATOM 1538 O O . PRO A 1 185 ? -8.517 -1.085 -1.764 1.00 31.58 185 PRO A O 1
ATOM 1541 N N . ASN A 1 186 ? -8.422 0.395 -3.452 1.00 29.00 186 ASN A N 1
ATOM 1542 C CA . ASN A 1 186 ? -9.280 -0.345 -4.377 1.00 29.00 186 ASN A CA 1
ATOM 1543 C C . ASN A 1 186 ? -8.792 -1.794 -4.559 1.00 29.00 186 ASN A C 1
ATOM 1545 O O . ASN A 1 186 ? -7.936 -2.090 -5.392 1.00 29.00 186 ASN A O 1
ATOM 1549 N N . ILE A 1 187 ? -9.336 -2.701 -3.754 1.00 35.22 187 ILE A N 1
ATOM 1550 C CA . ILE A 1 187 ? -9.195 -4.136 -3.907 1.00 35.22 187 ILE A CA 1
ATOM 1551 C C . ILE A 1 187 ? -10.354 -4.532 -4.807 1.00 35.22 187 ILE A C 1
ATOM 1553 O O . ILE A 1 187 ? -11.500 -4.627 -4.367 1.00 35.22 187 ILE A O 1
ATOM 1557 N N . THR A 1 188 ? -10.044 -4.733 -6.085 1.00 32.81 188 THR A N 1
ATOM 1558 C CA . THR A 1 188 ? -10.868 -5.562 -6.961 1.00 32.81 188 THR A CA 1
ATOM 1559 C C . THR A 1 188 ? -11.234 -6.837 -6.201 1.00 32.81 188 THR A C 1
ATOM 1561 O O . THR A 1 188 ? -10.392 -7.434 -5.523 1.00 32.81 188 THR A O 1
ATOM 1564 N N . SER A 1 189 ? -12.511 -7.211 -6.235 1.00 35.25 189 SER A N 1
ATOM 1565 C CA . SER A 1 189 ? -13.027 -8.423 -5.598 1.00 35.25 189 SER A CA 1
ATOM 1566 C C . SER A 1 189 ? -12.067 -9.603 -5.829 1.00 35.25 189 SER A C 1
ATOM 1568 O O . SER A 1 189 ? -11.778 -9.960 -6.967 1.00 35.25 189 SER A O 1
ATOM 1570 N N . GLY A 1 190 ? -11.523 -10.177 -4.746 1.00 46.66 190 GLY A N 1
ATOM 1571 C CA . GLY A 1 190 ? -10.652 -11.361 -4.813 1.00 46.66 190 GLY A CA 1
ATOM 1572 C C . GLY A 1 190 ? -9.176 -11.194 -4.420 1.00 46.66 190 GLY A C 1
ATOM 1573 O O . GLY A 1 190 ? -8.445 -12.180 -4.517 1.00 46.66 190 GLY A O 1
ATOM 1574 N N . PHE A 1 191 ? -8.709 -10.026 -3.950 1.00 48.00 191 PHE A N 1
ATOM 1575 C CA . PHE A 1 191 ? -7.353 -9.886 -3.381 1.00 48.00 191 PHE A CA 1
ATOM 1576 C C . PHE A 1 191 ? -7.324 -9.913 -1.843 1.00 48.00 191 PHE A C 1
ATOM 1578 O O . PHE A 1 191 ? -7.829 -9.006 -1.187 1.00 48.00 191 PHE A O 1
ATOM 1585 N N . ALA A 1 192 ? -6.697 -10.941 -1.256 1.00 52.25 192 ALA A N 1
ATOM 1586 C CA . ALA A 1 192 ? -6.524 -11.079 0.193 1.00 52.25 192 ALA A CA 1
ATOM 1587 C C . ALA A 1 192 ? -5.039 -11.075 0.580 1.00 52.25 192 ALA A C 1
ATOM 1589 O O . ALA A 1 192 ? -4.299 -12.002 0.251 1.00 52.25 192 ALA A O 1
ATOM 1590 N N . VAL A 1 193 ? -4.604 -10.068 1.347 1.00 54.69 193 VAL A N 1
ATOM 1591 C CA . VAL A 1 193 ? -3.200 -9.931 1.792 1.00 54.69 193 VAL A CA 1
ATOM 1592 C C . VAL A 1 193 ? -2.705 -11.182 2.536 1.00 54.69 193 VAL A C 1
ATOM 1594 O O . VAL A 1 193 ? -1.538 -11.539 2.428 1.00 54.69 193 VAL A O 1
ATOM 1597 N N . SER A 1 194 ? -3.587 -11.907 3.230 1.00 48.06 194 SER A N 1
ATOM 1598 C CA . SER A 1 194 ? -3.272 -13.173 3.910 1.00 48.06 194 SER A CA 1
ATOM 1599 C C . SER A 1 194 ? -2.779 -14.288 2.982 1.00 48.06 194 SER A C 1
ATOM 1601 O O . SER A 1 194 ? -2.139 -15.225 3.453 1.00 48.06 194 SER A O 1
ATOM 1603 N N . HIS A 1 195 ? -3.071 -14.219 1.681 1.00 60.47 195 HIS A N 1
ATOM 1604 C CA . HIS A 1 195 ? -2.630 -15.211 0.698 1.00 60.47 195 HIS A CA 1
ATOM 1605 C C . HIS A 1 195 ? -1.310 -14.831 0.009 1.00 60.47 195 HIS A C 1
ATOM 1607 O O . HIS A 1 195 ? -0.808 -15.606 -0.808 1.00 60.47 195 HIS A O 1
ATOM 1613 N N . LEU A 1 196 ? -0.729 -13.666 0.324 1.00 60.84 196 LEU A N 1
ATOM 1614 C CA . LEU A 1 196 ? 0.605 -13.296 -0.142 1.00 60.84 196 LEU A CA 1
ATOM 1615 C C . LEU A 1 196 ? 1.678 -14.058 0.637 1.00 60.84 196 LEU A C 1
ATOM 1617 O O . LEU A 1 196 ? 1.765 -13.973 1.860 1.00 60.84 196 LEU A O 1
ATOM 1621 N N . LYS A 1 197 ? 2.545 -14.760 -0.091 1.00 63.50 197 LYS A N 1
ATOM 1622 C CA . LYS A 1 197 ? 3.723 -15.435 0.462 1.00 63.50 197 LYS A CA 1
ATOM 1623 C C . LYS A 1 197 ? 4.984 -14.692 0.048 1.00 63.50 197 LYS A C 1
ATOM 1625 O O . LYS A 1 197 ? 5.273 -14.584 -1.143 1.00 63.50 197 LYS A O 1
ATOM 1630 N N . LEU A 1 198 ? 5.738 -14.202 1.026 1.00 62.53 198 LEU A N 1
ATOM 1631 C CA . LEU A 1 198 ? 7.056 -13.608 0.808 1.00 62.53 198 LEU A CA 1
ATOM 1632 C C . LEU A 1 198 ? 8.065 -14.707 0.457 1.00 62.53 198 LEU A C 1
ATOM 1634 O O . LEU A 1 198 ? 8.115 -15.715 1.155 1.00 62.53 198 LEU A O 1
ATOM 1638 N N . LEU A 1 199 ? 8.847 -14.529 -0.613 1.00 67.62 199 LEU A N 1
ATOM 1639 C CA . LEU A 1 199 ? 9.833 -15.524 -1.052 1.00 67.62 199 LEU A CA 1
ATOM 1640 C C . LEU A 1 199 ? 11.271 -15.064 -0.795 1.00 67.62 199 LEU A C 1
ATOM 1642 O O . LEU A 1 199 ? 11.975 -15.677 -0.001 1.00 67.62 199 LEU A O 1
ATOM 1646 N N . ARG A 1 200 ? 11.728 -13.997 -1.462 1.00 74.00 200 ARG A N 1
ATOM 1647 C CA . ARG A 1 200 ? 13.103 -13.478 -1.311 1.00 74.00 200 ARG A CA 1
ATOM 1648 C C . ARG A 1 200 ? 13.208 -12.002 -1.671 1.00 74.00 200 ARG A C 1
ATOM 1650 O O . ARG A 1 200 ? 12.364 -11.491 -2.399 1.00 74.00 200 ARG A O 1
ATOM 1657 N N . ALA A 1 201 ? 14.270 -11.332 -1.234 1.00 75.75 201 ALA A N 1
ATOM 1658 C CA . ALA A 1 201 ? 14.584 -9.978 -1.688 1.00 75.75 201 ALA A CA 1
ATOM 1659 C C . ALA A 1 201 ? 15.027 -9.964 -3.168 1.00 75.75 201 ALA A C 1
ATOM 1661 O O . ALA A 1 201 ? 15.691 -10.889 -3.651 1.00 75.75 201 ALA A O 1
ATOM 1662 N N . LEU A 1 202 ? 14.629 -8.915 -3.888 1.00 73.75 202 LEU A N 1
ATOM 1663 C CA . LEU A 1 202 ? 15.047 -8.601 -5.259 1.00 73.75 202 LEU A CA 1
ATOM 1664 C C . LEU A 1 202 ? 16.004 -7.406 -5.296 1.00 73.75 202 LEU A C 1
ATOM 1666 O O . LEU A 1 202 ? 16.909 -7.394 -6.123 1.00 73.75 202 LEU A O 1
ATOM 1670 N N . GLY A 1 203 ? 15.821 -6.439 -4.395 1.00 70.88 203 GLY A N 1
ATOM 1671 C CA . GLY A 1 203 ? 16.679 -5.264 -4.284 1.00 70.88 203 GLY A CA 1
ATOM 1672 C C . GLY A 1 203 ? 16.302 -4.387 -3.095 1.00 70.88 203 GLY A C 1
ATOM 1673 O O . GLY A 1 203 ? 15.232 -4.546 -2.503 1.00 70.88 203 GLY A O 1
ATOM 1674 N N . GLN A 1 204 ? 17.188 -3.459 -2.755 1.00 67.75 204 GLN A N 1
ATOM 1675 C CA . GLN A 1 204 ? 17.001 -2.471 -1.698 1.00 67.75 204 GLN A CA 1
ATOM 1676 C C . GLN A 1 204 ? 17.304 -1.088 -2.275 1.00 67.75 204 GLN A C 1
ATOM 1678 O O . GLN A 1 204 ? 18.300 -0.921 -2.973 1.00 67.75 204 GLN A O 1
ATOM 1683 N N . GLY A 1 205 ? 16.419 -0.129 -2.022 1.00 63.44 205 GLY A N 1
ATOM 1684 C CA . GLY A 1 205 ? 16.562 1.264 -2.434 1.00 63.44 205 GLY A CA 1
ATOM 1685 C C . GLY A 1 205 ? 16.538 2.204 -1.231 1.00 63.44 205 GLY A C 1
ATOM 1686 O O . GLY A 1 205 ? 16.394 1.765 -0.089 1.00 63.44 205 GLY A O 1
ATOM 1687 N N . MET A 1 206 ? 16.643 3.505 -1.505 1.00 56.44 206 MET A N 1
ATOM 1688 C CA . MET A 1 206 ? 16.697 4.559 -0.483 1.00 56.44 206 MET A CA 1
ATOM 1689 C C . MET A 1 206 ? 15.466 4.543 0.442 1.00 56.44 206 MET A C 1
ATOM 1691 O O . MET A 1 206 ? 15.601 4.583 1.660 1.00 56.44 206 MET A O 1
ATOM 1695 N N . ASN A 1 207 ? 14.274 4.355 -0.134 1.00 55.56 207 ASN A N 1
ATOM 1696 C CA . ASN A 1 207 ? 13.000 4.497 0.585 1.00 55.56 207 ASN A CA 1
ATOM 1697 C C . ASN A 1 207 ? 12.310 3.162 0.911 1.00 55.56 207 ASN A C 1
ATOM 1699 O O . ASN A 1 207 ? 11.190 3.136 1.432 1.00 55.56 207 ASN A O 1
ATOM 1703 N N . GLY A 1 208 ? 12.946 2.029 0.597 1.00 69.81 208 GLY A N 1
ATOM 1704 C CA . GLY A 1 208 ? 12.300 0.730 0.743 1.00 69.81 208 GLY A CA 1
ATOM 1705 C C . GLY A 1 208 ? 13.063 -0.454 0.165 1.00 69.81 208 GLY A C 1
ATOM 1706 O O . GLY A 1 208 ? 14.202 -0.349 -0.278 1.00 69.81 208 GLY A O 1
ATOM 1707 N N . ALA A 1 209 ? 12.408 -1.609 0.162 1.00 77.94 209 ALA A N 1
ATOM 1708 C CA . ALA A 1 209 ? 12.943 -2.848 -0.390 1.00 77.94 209 ALA A CA 1
ATOM 1709 C C . ALA A 1 209 ? 11.930 -3.501 -1.329 1.00 77.94 209 ALA A C 1
ATOM 1711 O O . ALA A 1 209 ? 10.721 -3.374 -1.145 1.00 77.94 209 ALA A O 1
ATOM 1712 N N . VAL A 1 210 ? 12.424 -4.211 -2.336 1.00 82.38 210 VAL A N 1
ATOM 1713 C CA . VAL A 1 210 ? 11.602 -4.949 -3.293 1.00 82.38 210 VAL A CA 1
ATOM 1714 C C . VAL A 1 210 ? 11.776 -6.436 -3.044 1.00 82.38 210 VAL A C 1
ATOM 1716 O O . VAL A 1 210 ? 12.900 -6.936 -2.984 1.00 82.38 210 VAL A O 1
ATOM 1719 N N . TYR A 1 211 ? 10.665 -7.155 -2.931 1.00 79.62 211 TYR A N 1
ATOM 1720 C CA . TYR A 1 211 ? 10.649 -8.589 -2.673 1.00 79.62 211 TYR A CA 1
ATOM 1721 C C . TYR A 1 211 ? 9.902 -9.350 -3.759 1.00 79.62 211 TYR A C 1
ATOM 1723 O O . TYR A 1 211 ? 8.881 -8.902 -4.266 1.00 79.62 211 TYR A O 1
ATOM 1731 N N . LEU A 1 212 ? 10.378 -10.548 -4.070 1.00 82.00 212 LEU A N 1
ATOM 1732 C CA . LEU A 1 212 ? 9.624 -11.538 -4.814 1.00 82.00 212 LEU A CA 1
ATOM 1733 C C . LEU A 1 212 ? 8.568 -12.141 -3.888 1.00 82.00 212 LEU A C 1
ATOM 1735 O O . LEU A 1 212 ? 8.894 -12.624 -2.799 1.00 82.00 212 LEU A O 1
ATOM 1739 N N . VAL A 1 213 ? 7.320 -12.153 -4.340 1.00 77.50 213 VAL A N 1
ATOM 1740 C CA . VAL A 1 213 ? 6.192 -12.737 -3.610 1.00 77.50 213 VAL A CA 1
ATOM 1741 C C . VAL A 1 213 ? 5.374 -13.655 -4.512 1.00 77.50 213 VAL A C 1
ATOM 1743 O O . VAL A 1 213 ? 5.400 -13.526 -5.737 1.00 77.50 213 VAL A O 1
ATOM 1746 N N . LYS A 1 214 ? 4.628 -14.577 -3.903 1.00 78.81 214 LYS A N 1
ATOM 1747 C CA . LYS A 1 214 ? 3.648 -15.434 -4.574 1.00 78.81 214 LYS A CA 1
ATOM 1748 C C . LYS A 1 214 ? 2.240 -15.086 -4.096 1.00 78.81 214 LYS A C 1
ATOM 1750 O O . LYS A 1 214 ? 2.009 -14.991 -2.893 1.00 78.81 214 LYS A O 1
ATOM 1755 N N . TYR A 1 215 ? 1.313 -14.928 -5.036 1.00 80.00 215 TYR A N 1
ATOM 1756 C CA . TYR A 1 215 ? -0.115 -14.751 -4.777 1.00 80.00 215 TYR A CA 1
ATOM 1757 C C . TYR A 1 215 ? -0.906 -15.681 -5.700 1.00 80.00 215 TYR A C 1
ATOM 1759 O O . TYR A 1 215 ? -0.764 -15.619 -6.923 1.00 80.00 215 TYR A O 1
ATOM 1767 N N . GLY A 1 216 ? -1.689 -16.595 -5.120 1.00 82.75 216 GLY A N 1
ATOM 1768 C CA . GLY A 1 216 ? -2.282 -17.701 -5.877 1.00 82.75 216 GLY A CA 1
ATOM 1769 C C . GLY A 1 216 ? -1.197 -18.558 -6.542 1.00 82.75 216 GLY A C 1
ATOM 1770 O O . GLY A 1 216 ? -0.286 -19.043 -5.866 1.00 82.75 216 GLY A O 1
ATOM 1771 N N . GLN A 1 217 ? -1.272 -18.723 -7.866 1.00 86.31 217 GLN A N 1
ATOM 1772 C CA . GLN A 1 217 ? -0.250 -19.422 -8.664 1.00 86.31 217 GLN A CA 1
ATOM 1773 C C . GLN A 1 217 ? 0.800 -18.489 -9.287 1.00 86.31 217 GLN A C 1
ATOM 1775 O O . GLN A 1 217 ? 1.807 -18.957 -9.818 1.00 86.31 217 GLN A O 1
ATOM 1780 N N . SER A 1 218 ? 0.614 -17.176 -9.169 1.00 89.75 218 SER A N 1
ATOM 1781 C CA . SER A 1 218 ? 1.427 -16.175 -9.858 1.00 89.75 218 SER A CA 1
ATOM 1782 C C . SER A 1 218 ? 2.499 -15.575 -8.950 1.00 89.75 218 SER A C 1
ATOM 1784 O O . SER A 1 218 ? 2.370 -15.549 -7.723 1.00 89.75 218 SER A O 1
ATOM 1786 N N . HIS A 1 219 ? 3.575 -15.091 -9.569 1.00 90.88 219 HIS A N 1
ATOM 1787 C CA . HIS A 1 219 ? 4.660 -14.389 -8.885 1.00 90.88 219 HIS A CA 1
ATOM 1788 C C . HIS A 1 219 ? 4.613 -12.898 -9.203 1.00 90.88 219 HIS A C 1
ATOM 1790 O O . HIS A 1 219 ? 4.251 -12.512 -10.312 1.00 90.88 219 HIS A O 1
ATOM 1796 N N . TYR A 1 220 ? 5.022 -12.087 -8.233 1.00 90.19 220 TYR A N 1
ATOM 1797 C CA . TYR A 1 220 ? 4.973 -10.631 -8.302 1.00 90.19 220 TYR A CA 1
ATOM 1798 C C . TYR A 1 220 ? 6.196 -10.014 -7.622 1.00 90.19 220 TYR A C 1
ATOM 1800 O O . TYR A 1 220 ? 6.845 -10.651 -6.787 1.00 90.19 220 TYR A O 1
ATOM 1808 N N . ALA A 1 221 ? 6.486 -8.762 -7.963 1.00 90.62 221 ALA A N 1
ATOM 1809 C CA . ALA A 1 221 ? 7.443 -7.928 -7.256 1.00 90.62 221 ALA A CA 1
ATOM 1810 C C . ALA A 1 221 ? 6.675 -6.997 -6.311 1.00 90.62 221 ALA A C 1
ATOM 1812 O O . ALA A 1 221 ? 5.815 -6.235 -6.740 1.00 90.62 221 ALA A O 1
ATOM 1813 N N . MET A 1 222 ? 6.967 -7.063 -5.016 1.00 85.31 222 MET A N 1
ATOM 1814 C CA . MET A 1 222 ? 6.355 -6.229 -3.990 1.00 85.31 222 MET A CA 1
ATOM 1815 C C . MET A 1 222 ? 7.363 -5.187 -3.506 1.00 85.31 222 MET A C 1
ATOM 1817 O O . MET A 1 222 ? 8.291 -5.529 -2.771 1.00 85.31 222 MET A O 1
ATOM 1821 N N . LYS A 1 223 ? 7.188 -3.926 -3.914 1.00 85.81 223 LYS A N 1
ATOM 1822 C CA . LYS A 1 223 ? 7.930 -2.774 -3.376 1.00 85.81 223 LYS A CA 1
ATOM 1823 C C . LYS A 1 223 ? 7.322 -2.410 -2.025 1.00 85.81 223 LYS A C 1
ATOM 1825 O O . LYS A 1 223 ? 6.118 -2.187 -1.937 1.00 85.81 223 LYS A O 1
ATOM 1830 N N . VAL A 1 224 ? 8.143 -2.386 -0.983 1.00 76.06 224 VAL A N 1
ATOM 1831 C CA . VAL A 1 224 ? 7.761 -2.108 0.403 1.00 76.06 224 VAL A CA 1
ATOM 1832 C C . VAL A 1 224 ? 8.473 -0.842 0.845 1.00 76.06 224 VAL A C 1
ATOM 1834 O O . VAL A 1 224 ? 9.692 -0.852 1.006 1.00 76.06 224 VAL A O 1
ATOM 1837 N N . LEU A 1 225 ? 7.720 0.232 1.061 1.00 73.31 225 LEU A N 1
ATOM 1838 C CA . LEU A 1 225 ? 8.251 1.505 1.541 1.00 73.31 225 LEU A CA 1
ATOM 1839 C C . LEU A 1 225 ? 7.906 1.692 3.012 1.00 73.31 225 LEU A C 1
ATOM 1841 O O . LEU A 1 225 ? 6.801 1.351 3.444 1.00 73.31 225 LEU A O 1
ATOM 1845 N N . ARG A 1 226 ? 8.840 2.233 3.794 1.00 64.38 226 ARG A N 1
ATOM 1846 C CA . ARG A 1 226 ? 8.584 2.540 5.205 1.00 64.38 226 ARG A CA 1
ATOM 1847 C C . ARG A 1 226 ? 7.958 3.919 5.317 1.00 64.38 226 ARG A C 1
ATOM 1849 O O . ARG A 1 226 ? 8.534 4.888 4.840 1.00 64.38 226 ARG A O 1
ATOM 1856 N N . LYS A 1 227 ? 6.786 4.012 5.946 1.00 63.59 227 LYS A N 1
ATOM 1857 C CA . LYS A 1 227 ? 6.059 5.284 6.023 1.00 63.59 227 LYS A CA 1
ATOM 1858 C C . LYS A 1 227 ? 6.825 6.352 6.795 1.00 63.59 227 LYS A C 1
ATOM 1860 O O . LYS A 1 227 ? 6.836 7.490 6.355 1.00 63.59 227 LYS A O 1
ATOM 1865 N N . ASN A 1 228 ? 7.489 5.983 7.890 1.00 58.66 228 ASN A N 1
ATOM 1866 C CA . ASN A 1 228 ? 8.315 6.920 8.650 1.00 58.66 228 ASN A CA 1
ATOM 1867 C C . ASN A 1 228 ? 9.434 7.513 7.778 1.00 58.66 228 ASN A C 1
ATOM 1869 O O . ASN A 1 228 ? 9.546 8.726 7.702 1.00 58.66 228 ASN A O 1
ATOM 1873 N N . VAL A 1 229 ? 10.150 6.677 7.016 1.00 60.94 229 VAL A N 1
ATOM 1874 C CA . VAL A 1 229 ? 11.216 7.129 6.102 1.00 60.94 229 VAL A CA 1
ATOM 1875 C C . VAL A 1 229 ? 10.667 8.042 5.001 1.00 60.94 229 VAL A C 1
ATOM 1877 O O . VAL A 1 229 ? 11.232 9.094 4.737 1.00 60.94 229 VAL A O 1
ATOM 1880 N N . VAL A 1 230 ? 9.534 7.677 4.390 1.00 62.31 230 VAL A N 1
ATOM 1881 C CA . VAL A 1 230 ? 8.893 8.489 3.337 1.00 62.31 230 VAL A CA 1
ATOM 1882 C C . VAL A 1 230 ? 8.459 9.864 3.855 1.00 62.31 230 VAL A C 1
ATOM 1884 O O . VAL A 1 230 ? 8.542 10.847 3.123 1.00 62.31 230 VAL A O 1
ATOM 1887 N N . LEU A 1 231 ? 7.975 9.948 5.097 1.00 57.84 231 LEU A N 1
ATOM 1888 C CA . LEU A 1 231 ? 7.554 11.217 5.693 1.00 57.84 231 LEU A CA 1
ATOM 1889 C C . LEU A 1 231 ? 8.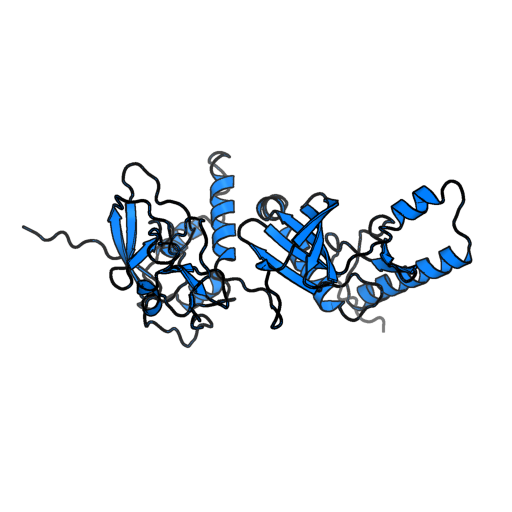747 12.063 6.146 1.00 57.84 231 LEU A C 1
ATOM 1891 O O . LEU A 1 231 ? 8.757 13.262 5.885 1.00 57.84 231 LEU A O 1
ATOM 1895 N N . GLU A 1 232 ? 9.754 11.447 6.770 1.00 51.78 232 GLU A N 1
ATOM 1896 C CA . GLU A 1 232 ? 10.997 12.115 7.184 1.00 51.78 232 GLU A CA 1
ATOM 1897 C C . GLU A 1 232 ? 11.742 12.717 5.982 1.00 51.78 232 GLU A C 1
ATOM 1899 O O . GLU A 1 232 ? 12.237 13.838 6.067 1.00 51.78 232 GLU A O 1
ATOM 1904 N N . GLY A 1 233 ? 11.765 12.014 4.846 1.00 53.84 233 GLY A N 1
ATOM 1905 C CA . GLY A 1 233 ? 12.412 12.467 3.611 1.00 53.84 233 GLY A CA 1
ATOM 1906 C C . GLY A 1 233 ? 11.608 13.461 2.765 1.00 53.84 233 GLY A C 1
ATOM 1907 O O . GLY A 1 233 ? 12.073 13.838 1.697 1.00 53.84 233 GLY A O 1
ATOM 1908 N N . GLN A 1 234 ? 10.403 13.873 3.188 1.00 56.72 234 GLN A N 1
ATOM 1909 C CA . GLN A 1 234 ? 9.462 14.668 2.370 1.00 56.72 234 GLN A CA 1
ATOM 1910 C C . GLN A 1 234 ? 9.071 14.004 1.029 1.00 56.72 234 GLN A C 1
ATOM 1912 O O . GLN A 1 234 ? 8.570 14.653 0.109 1.00 56.72 234 GLN A O 1
ATOM 1917 N N . ASP A 1 235 ? 9.208 12.680 0.932 1.00 64.69 235 ASP A N 1
ATOM 1918 C CA . ASP A 1 235 ? 9.011 11.912 -0.300 1.00 64.69 235 ASP A CA 1
ATOM 1919 C C . ASP A 1 235 ? 7.552 11.513 -0.563 1.00 64.69 235 ASP A C 1
ATOM 1921 O O . ASP A 1 235 ? 7.239 10.862 -1.563 1.00 64.69 235 ASP A O 1
ATOM 1925 N N . LEU A 1 236 ? 6.620 11.896 0.315 1.00 67.38 236 LEU A N 1
ATOM 1926 C CA . LEU A 1 236 ? 5.210 11.514 0.201 1.00 67.38 236 LEU A CA 1
ATOM 1927 C C . LEU A 1 236 ? 4.607 11.905 -1.155 1.00 67.38 236 LEU A C 1
ATOM 1929 O O . LEU A 1 236 ? 3.898 11.103 -1.764 1.00 67.38 236 LEU A O 1
ATOM 1933 N N . ALA A 1 237 ? 4.906 13.112 -1.642 1.00 67.31 237 ALA A N 1
ATOM 1934 C CA . ALA A 1 237 ? 4.422 13.588 -2.935 1.00 67.31 237 ALA A CA 1
ATOM 1935 C C . ALA A 1 237 ? 4.944 12.721 -4.093 1.00 67.31 237 ALA A C 1
ATOM 1937 O O . ALA A 1 237 ? 4.175 12.367 -4.987 1.00 67.31 237 ALA A O 1
ATOM 1938 N N . TYR A 1 238 ? 6.214 12.312 -4.039 1.00 74.75 238 TYR A N 1
ATOM 1939 C CA . TYR A 1 238 ? 6.825 11.428 -5.030 1.00 74.75 238 TYR A CA 1
ATOM 1940 C C . TYR A 1 238 ? 6.207 10.029 -5.014 1.00 74.75 238 TYR A C 1
ATOM 1942 O O . TYR A 1 238 ? 5.883 9.490 -6.070 1.00 74.75 238 TYR A O 1
ATOM 1950 N N . VAL A 1 239 ? 5.955 9.460 -3.832 1.00 76.88 239 VAL A N 1
ATOM 1951 C CA . VAL A 1 239 ? 5.314 8.139 -3.703 1.00 76.88 239 VAL A CA 1
ATOM 1952 C C . VAL A 1 239 ? 3.860 8.161 -4.188 1.00 76.88 239 VAL A C 1
ATOM 1954 O O . VAL A 1 239 ? 3.401 7.218 -4.838 1.00 76.88 239 VAL A O 1
ATOM 1957 N N . MET A 1 240 ? 3.121 9.235 -3.897 1.00 73.00 240 MET A N 1
ATOM 1958 C CA . MET A 1 240 ? 1.750 9.410 -4.387 1.00 73.00 240 MET A CA 1
ATOM 1959 C C . MET A 1 240 ? 1.716 9.577 -5.908 1.00 73.00 240 MET A C 1
ATOM 1961 O O . MET A 1 240 ? 0.870 8.965 -6.564 1.00 73.00 240 MET A O 1
ATOM 1965 N N . LEU A 1 241 ? 2.656 10.346 -6.465 1.00 77.25 241 LEU A N 1
ATOM 1966 C CA . LEU A 1 241 ? 2.803 10.519 -7.906 1.00 77.25 241 LEU A CA 1
ATOM 1967 C C . LEU A 1 241 ? 3.204 9.208 -8.597 1.00 77.25 241 LEU A C 1
ATOM 1969 O O . LEU A 1 241 ? 2.606 8.861 -9.610 1.00 77.25 241 LEU A O 1
ATOM 1973 N N . GLU A 1 242 ? 4.149 8.446 -8.040 1.00 87.12 242 GLU A N 1
ATOM 1974 C CA . GLU A 1 242 ? 4.531 7.122 -8.551 1.00 87.12 242 GLU A CA 1
ATOM 1975 C C . GLU A 1 242 ? 3.305 6.202 -8.655 1.00 87.12 242 GLU A C 1
ATOM 1977 O O . GLU A 1 242 ? 3.060 5.616 -9.711 1.00 87.12 242 GLU A O 1
ATOM 1982 N N . ARG A 1 243 ? 2.481 6.129 -7.598 1.00 80.06 243 ARG A N 1
ATOM 1983 C CA . ARG A 1 243 ? 1.229 5.355 -7.627 1.00 80.06 243 ARG A CA 1
ATOM 1984 C C . ARG A 1 243 ? 0.296 5.833 -8.738 1.00 80.06 243 ARG A C 1
ATOM 1986 O O . ARG A 1 243 ? -0.265 5.009 -9.455 1.00 80.06 243 ARG A O 1
ATOM 1993 N N . GLU A 1 244 ? 0.103 7.144 -8.857 1.00 78.31 244 GLU A N 1
ATOM 1994 C CA . GLU A 1 244 ? -0.790 7.734 -9.854 1.00 78.31 244 GLU A CA 1
ATOM 1995 C C . GLU A 1 244 ? -0.342 7.399 -11.285 1.00 78.31 244 GLU A C 1
ATOM 1997 O O . GLU A 1 244 ? -1.153 6.946 -12.093 1.00 78.31 244 GLU A O 1
ATOM 2002 N N . ILE A 1 245 ? 0.955 7.546 -11.574 1.00 86.00 245 ILE A N 1
ATOM 2003 C CA . ILE A 1 245 ? 1.542 7.216 -12.876 1.00 86.00 245 ILE A CA 1
ATOM 2004 C C . ILE A 1 245 ? 1.310 5.738 -13.192 1.00 86.00 245 ILE A C 1
ATOM 2006 O O . ILE A 1 245 ? 0.777 5.411 -14.251 1.00 86.00 245 ILE A O 1
ATOM 2010 N N . LEU A 1 246 ? 1.640 4.842 -12.260 1.00 87.25 246 LEU A N 1
ATOM 2011 C CA . LEU A 1 246 ? 1.487 3.401 -12.460 1.00 87.25 246 LEU A CA 1
ATOM 2012 C C . LEU A 1 246 ? 0.026 2.977 -12.685 1.00 87.25 246 LEU A C 1
ATOM 2014 O O . LEU A 1 246 ? -0.229 2.037 -13.436 1.00 87.25 246 LEU A O 1
ATOM 2018 N N . MET A 1 247 ? -0.940 3.670 -12.074 1.00 79.88 247 MET A N 1
ATOM 2019 C CA . MET A 1 247 ? -2.366 3.441 -12.331 1.00 79.88 247 MET A CA 1
ATOM 2020 C C . MET A 1 247 ? -2.804 3.946 -13.713 1.00 79.88 247 MET A C 1
ATOM 2022 O O . MET A 1 247 ? -3.595 3.288 -14.382 1.00 79.88 247 MET A O 1
ATOM 2026 N N . GLN A 1 248 ? -2.294 5.095 -14.163 1.00 80.62 248 GLN A N 1
ATOM 2027 C CA . GLN A 1 248 ? -2.654 5.684 -15.461 1.00 80.62 248 GLN A CA 1
ATOM 2028 C C . GLN A 1 248 ? -1.996 4.976 -16.653 1.00 80.62 248 GLN A C 1
ATOM 2030 O O . GLN A 1 248 ? -2.500 5.052 -17.773 1.00 80.62 248 GLN A O 1
ATOM 2035 N N . CYS A 1 249 ? -0.877 4.288 -16.424 1.00 83.25 249 CYS A N 1
ATOM 2036 C CA . CYS A 1 249 ? -0.074 3.651 -17.468 1.00 83.25 249 CYS A CA 1
ATOM 2037 C C . CYS A 1 249 ? -0.406 2.163 -17.688 1.00 83.25 249 CYS A C 1
ATOM 2039 O O . CYS A 1 249 ? 0.349 1.466 -18.367 1.00 83.25 249 CYS A O 1
ATOM 2041 N N . GLN A 1 250 ? -1.528 1.662 -17.152 1.00 78.38 250 GLN A N 1
ATOM 2042 C CA . GLN A 1 250 ? -1.841 0.227 -17.184 1.00 78.38 250 GLN A CA 1
ATOM 2043 C C . GLN A 1 250 ? -2.000 -0.375 -18.593 1.00 78.38 250 GLN A C 1
ATOM 2045 O O . GLN A 1 250 ? -1.870 -1.582 -18.777 1.00 78.38 250 GLN A O 1
ATOM 2050 N N . SER A 1 251 ? -2.267 0.452 -19.605 1.00 79.06 251 SER A N 1
ATOM 2051 C CA . SER A 1 251 ? -2.409 0.011 -20.996 1.00 79.06 251 SER A CA 1
ATOM 2052 C C . SER A 1 251 ? -1.094 -0.032 -21.782 1.00 79.06 251 SER A C 1
ATOM 2054 O O . SER A 1 251 ? -1.092 -0.517 -22.911 1.00 79.06 251 SER A O 1
ATOM 2056 N N . ASN A 1 252 ? 0.018 0.476 -21.235 1.00 88.94 252 ASN A N 1
ATOM 2057 C CA . ASN A 1 252 ? 1.280 0.546 -21.967 1.00 88.94 252 ASN A CA 1
ATOM 2058 C C . ASN A 1 252 ? 2.136 -0.723 -21.756 1.00 88.94 252 ASN A C 1
ATOM 2060 O O . ASN A 1 252 ? 2.487 -1.031 -20.614 1.00 88.94 252 ASN A O 1
ATOM 2064 N N . PRO A 1 253 ? 2.532 -1.440 -22.826 1.00 92.00 253 PRO A N 1
ATOM 2065 C CA . PRO A 1 253 ? 3.281 -2.692 -22.703 1.00 92.00 253 PRO A CA 1
ATOM 2066 C C . PRO A 1 253 ? 4.726 -2.507 -22.213 1.00 92.00 253 PRO A C 1
ATOM 2068 O O . PRO A 1 253 ? 5.290 -3.451 -21.668 1.00 92.00 253 PRO A O 1
ATOM 2071 N N . PHE A 1 254 ? 5.299 -1.307 -22.347 1.00 95.81 254 PHE A N 1
ATOM 2072 C CA . PHE A 1 254 ? 6.689 -0.980 -22.004 1.00 95.81 254 PHE A CA 1
ATOM 2073 C C . PHE A 1 254 ? 6.826 -0.249 -20.655 1.00 95.81 254 PHE A C 1
ATOM 2075 O O . PHE A 1 254 ? 7.890 0.277 -20.326 1.00 95.81 254 PHE A O 1
ATOM 2082 N N . ILE A 1 255 ? 5.761 -0.218 -19.847 1.00 95.19 255 ILE A N 1
ATOM 2083 C CA . ILE A 1 255 ? 5.757 0.307 -18.475 1.00 95.19 255 ILE A CA 1
ATOM 2084 C C . ILE A 1 255 ? 5.376 -0.813 -17.509 1.00 95.19 255 ILE A C 1
ATOM 2086 O O . ILE A 1 255 ? 4.459 -1.593 -17.781 1.00 95.19 255 ILE A O 1
ATOM 2090 N N . ILE A 1 256 ? 6.080 -0.883 -16.373 1.00 95.12 256 ILE A N 1
ATOM 2091 C CA . ILE A 1 256 ? 5.811 -1.872 -15.329 1.00 95.12 256 ILE A CA 1
ATOM 2092 C C . ILE A 1 256 ? 4.369 -1.765 -14.823 1.00 95.12 256 ILE A C 1
ATOM 2094 O O . ILE A 1 256 ? 3.868 -0.695 -14.479 1.00 95.12 256 ILE A O 1
ATOM 2098 N N . GLN A 1 257 ? 3.699 -2.906 -14.749 1.00 90.69 257 GLN A N 1
ATOM 2099 C CA . GLN A 1 257 ? 2.290 -2.965 -14.391 1.00 90.69 257 GLN A CA 1
ATOM 2100 C C . GLN A 1 257 ? 2.086 -3.095 -12.881 1.00 90.69 257 GLN A C 1
ATOM 2102 O O . GLN A 1 257 ? 2.446 -4.110 -12.274 1.00 90.69 257 GLN A O 1
ATOM 2107 N N . LEU A 1 258 ? 1.428 -2.100 -12.282 1.00 87.88 258 LEU A N 1
ATOM 2108 C CA . LEU A 1 258 ? 0.907 -2.173 -10.917 1.00 87.88 258 LEU A CA 1
ATOM 2109 C C . LEU A 1 258 ? -0.374 -3.010 -10.898 1.00 87.88 258 LEU A C 1
ATOM 2111 O O . LEU A 1 258 ? -1.365 -2.663 -11.539 1.00 87.88 258 LEU A O 1
ATOM 2115 N N . LYS A 1 259 ? -0.360 -4.107 -10.140 1.00 83.69 259 LYS A N 1
ATOM 2116 C CA . LYS A 1 259 ? -1.512 -5.001 -9.968 1.00 83.69 259 LYS A CA 1
ATOM 2117 C C . LYS A 1 259 ? -2.350 -4.611 -8.764 1.00 83.69 259 LYS A C 1
ATOM 2119 O O . LYS A 1 259 ? -3.567 -4.537 -8.870 1.00 83.69 259 LYS A O 1
ATOM 2124 N N . TYR A 1 260 ? -1.691 -4.337 -7.642 1.00 75.31 260 TYR A N 1
ATOM 2125 C CA . TYR A 1 260 ? -2.345 -3.900 -6.415 1.00 75.31 260 TYR A CA 1
ATOM 2126 C C . TYR A 1 260 ? -1.452 -2.898 -5.690 1.00 75.31 260 TYR A C 1
ATOM 2128 O O . TYR A 1 260 ? -0.244 -3.092 -5.609 1.00 75.31 260 TYR A O 1
ATOM 2136 N N . ALA A 1 261 ? -2.034 -1.855 -5.113 1.00 70.19 261 ALA A N 1
ATOM 2137 C CA . ALA A 1 261 ? -1.359 -1.014 -4.131 1.00 70.19 261 ALA A CA 1
ATOM 2138 C C . ALA A 1 261 ? -2.074 -1.193 -2.800 1.00 70.19 261 ALA A C 1
ATOM 2140 O O . ALA A 1 261 ? -3.297 -1.183 -2.777 1.00 70.19 261 ALA A O 1
ATOM 2141 N N . PHE A 1 262 ? -1.347 -1.383 -1.703 1.00 66.06 262 PHE A N 1
ATOM 2142 C CA . PHE A 1 262 ? -1.935 -1.469 -0.372 1.00 66.06 262 PHE A CA 1
ATOM 2143 C C . PHE A 1 262 ? -1.018 -0.918 0.710 1.00 66.06 262 PHE A C 1
ATOM 2145 O O . PHE A 1 262 ? 0.114 -0.534 0.446 1.00 66.06 262 PHE A O 1
ATOM 2152 N N . GLN A 1 263 ? -1.521 -0.799 1.933 1.00 60.88 263 GLN A N 1
ATOM 2153 C CA . GLN A 1 263 ? -0.749 -0.291 3.061 1.00 60.88 263 GLN A CA 1
ATOM 2154 C C . GLN A 1 263 ? -1.166 -0.977 4.356 1.00 60.88 263 GLN A C 1
ATOM 2156 O O . GLN A 1 263 ? -2.282 -1.477 4.468 1.00 60.88 263 GLN A O 1
ATOM 2161 N N . ASN A 1 264 ? -0.259 -0.999 5.327 1.00 48.88 264 ASN A N 1
ATOM 2162 C CA . ASN A 1 264 ? -0.571 -1.296 6.723 1.00 48.88 264 ASN A CA 1
ATOM 2163 C C . ASN A 1 264 ? -0.139 -0.107 7.593 1.00 48.88 264 ASN A C 1
ATOM 2165 O O . ASN A 1 264 ? 0.174 0.959 7.061 1.00 48.88 264 ASN A O 1
ATOM 2169 N N . VAL A 1 265 ? -0.123 -0.271 8.916 1.00 45.41 265 VAL A N 1
ATOM 2170 C CA . VAL A 1 265 ? 0.315 0.785 9.841 1.00 45.41 265 VAL A CA 1
ATOM 2171 C C . VAL A 1 265 ? 1.705 1.291 9.465 1.00 45.41 265 VAL A C 1
ATOM 2173 O O . VAL A 1 265 ? 1.882 2.479 9.279 1.00 45.41 265 VAL A O 1
ATOM 2176 N N . GLU A 1 266 ? 2.675 0.418 9.224 1.00 47.38 266 GLU A N 1
ATOM 2177 C CA . GLU A 1 266 ? 4.080 0.820 9.114 1.00 47.38 266 GLU A CA 1
ATOM 2178 C C . GLU A 1 266 ? 4.605 1.040 7.685 1.00 47.38 266 GLU A C 1
ATOM 2180 O O . GLU A 1 266 ? 5.684 1.620 7.492 1.00 47.38 266 GLU A O 1
ATOM 2185 N N . ARG A 1 267 ? 3.914 0.503 6.675 1.00 59.00 267 ARG A N 1
ATOM 2186 C CA . ARG A 1 267 ? 4.456 0.325 5.323 1.00 59.00 267 ARG A CA 1
ATOM 2187 C C . ARG A 1 267 ? 3.432 0.612 4.226 1.00 59.00 267 ARG A C 1
ATOM 2189 O O . ARG A 1 267 ? 2.234 0.371 4.387 1.00 59.00 267 ARG A O 1
ATOM 2196 N N . LEU A 1 268 ? 3.941 1.071 3.087 1.00 68.81 268 LEU A N 1
ATOM 2197 C CA . LEU A 1 268 ? 3.242 1.110 1.803 1.00 68.81 268 LEU A CA 1
ATOM 2198 C C . LEU A 1 268 ? 3.733 -0.058 0.941 1.00 68.81 268 LEU A C 1
ATOM 2200 O O . LEU A 1 268 ? 4.916 -0.395 0.977 1.00 68.81 268 LEU A O 1
ATOM 2204 N N . PHE A 1 269 ? 2.837 -0.659 0.167 1.00 73.50 269 PHE A N 1
ATOM 2205 C CA . PHE A 1 269 ? 3.107 -1.823 -0.667 1.00 73.50 269 PHE A CA 1
ATOM 2206 C C . PHE A 1 269 ? 2.615 -1.578 -2.090 1.00 73.50 269 PHE A C 1
ATOM 2208 O O . PHE A 1 269 ? 1.426 -1.337 -2.299 1.00 73.50 269 PHE A O 1
ATOM 2215 N N . PHE A 1 270 ? 3.499 -1.712 -3.074 1.00 83.12 270 PHE A N 1
ATOM 2216 C CA . PHE A 1 270 ? 3.126 -1.800 -4.486 1.00 83.12 270 PHE A CA 1
ATOM 2217 C C . PHE A 1 270 ? 3.419 -3.208 -4.983 1.00 83.12 270 PHE A C 1
ATOM 2219 O O . PHE A 1 270 ? 4.570 -3.641 -5.004 1.00 83.12 270 PHE A O 1
ATOM 2226 N N . LEU A 1 271 ? 2.368 -3.930 -5.354 1.00 82.75 271 LEU A N 1
ATOM 2227 C CA . LEU A 1 271 ? 2.433 -5.261 -5.930 1.00 82.75 271 LEU A CA 1
ATOM 2228 C C . LEU A 1 271 ? 2.377 -5.137 -7.450 1.00 82.75 271 LEU A C 1
ATOM 2230 O O . LEU A 1 271 ? 1.346 -4.787 -8.025 1.00 82.75 271 LEU A O 1
ATOM 2234 N N . MET A 1 272 ? 3.502 -5.414 -8.086 1.00 92.06 272 MET A N 1
ATOM 2235 C CA . MET A 1 272 ? 3.738 -5.228 -9.511 1.00 92.06 272 MET A CA 1
ATOM 2236 C C . MET A 1 272 ? 4.010 -6.575 -10.175 1.00 92.06 272 MET A C 1
ATOM 2238 O O . MET A 1 272 ? 4.357 -7.559 -9.514 1.00 92.06 272 MET A O 1
ATOM 2242 N N . GLU A 1 273 ? 3.883 -6.635 -11.495 1.00 93.50 273 GLU A N 1
ATOM 2243 C CA . GLU A 1 273 ? 4.452 -7.754 -12.251 1.00 93.50 273 GLU A CA 1
ATOM 2244 C C . GLU A 1 273 ? 5.969 -7.895 -11.991 1.00 93.50 273 GLU A C 1
ATOM 2246 O O . GLU A 1 273 ? 6.638 -6.948 -11.573 1.00 93.50 273 GLU A O 1
ATOM 2251 N N . VAL A 1 274 ? 6.514 -9.097 -12.191 1.00 94.38 274 VAL A N 1
ATOM 2252 C CA . VAL A 1 274 ? 7.924 -9.392 -11.903 1.00 94.38 274 VAL A CA 1
ATOM 2253 C C . VAL A 1 274 ? 8.717 -9.672 -13.174 1.00 94.38 274 VAL A C 1
ATOM 2255 O O . VAL A 1 274 ? 8.404 -10.595 -13.918 1.00 94.38 274 VAL A O 1
ATOM 2258 N N . ALA A 1 275 ? 9.799 -8.920 -13.363 1.00 94.00 275 ALA A N 1
ATOM 2259 C CA . ALA A 1 275 ? 10.804 -9.152 -14.394 1.00 94.00 275 ALA A CA 1
ATOM 2260 C C . ALA A 1 275 ? 11.809 -10.219 -13.925 1.00 94.00 275 ALA A C 1
ATOM 2262 O O . ALA A 1 275 ? 12.712 -9.925 -13.133 1.00 94.00 275 ALA A O 1
ATOM 2263 N N . ARG A 1 276 ? 11.652 -11.484 -14.345 1.00 87.50 276 ARG A N 1
ATOM 2264 C CA . ARG A 1 276 ? 12.511 -12.571 -13.827 1.00 87.50 276 ARG A CA 1
ATOM 2265 C C . ARG A 1 276 ? 13.919 -12.545 -14.410 1.00 87.50 276 ARG A C 1
ATOM 2267 O O . ARG A 1 276 ? 14.848 -12.963 -13.717 1.00 87.50 276 ARG A O 1
ATOM 2274 N N . ALA A 1 277 ? 14.090 -12.013 -15.621 1.00 87.44 277 ALA A N 1
ATOM 2275 C CA . ALA A 1 277 ? 15.406 -11.834 -16.231 1.00 87.44 277 ALA A CA 1
ATOM 2276 C C . ALA A 1 277 ? 16.231 -10.714 -15.560 1.00 87.44 277 ALA A C 1
ATOM 2278 O O . ALA A 1 277 ? 17.442 -10.623 -15.769 1.00 87.44 277 ALA A O 1
ATOM 2279 N N . GLY A 1 278 ? 15.614 -9.920 -14.676 1.00 90.50 278 GLY A N 1
ATOM 2280 C CA . GLY A 1 278 ? 16.265 -8.857 -13.918 1.00 90.50 278 GLY A CA 1
ATOM 2281 C C . GLY A 1 278 ? 16.211 -7.518 -14.648 1.00 90.50 278 GLY A C 1
ATOM 2282 O O . GLY A 1 278 ? 15.206 -7.189 -15.271 1.00 90.50 278 GLY A O 1
ATOM 2283 N N . ASN A 1 279 ? 17.281 -6.733 -14.537 1.00 93.06 279 ASN A N 1
ATOM 2284 C CA . ASN A 1 279 ? 17.403 -5.435 -15.192 1.00 93.06 279 ASN A CA 1
ATOM 2285 C C . ASN A 1 279 ? 18.545 -5.425 -16.208 1.00 93.06 279 ASN A C 1
ATOM 2287 O O . ASN A 1 279 ? 19.433 -6.284 -16.200 1.00 93.06 279 ASN A O 1
ATOM 2291 N N . PHE A 1 280 ? 18.511 -4.431 -17.083 1.00 92.69 280 PHE A N 1
ATOM 2292 C CA . PHE A 1 280 ? 19.443 -4.290 -18.187 1.00 92.69 280 PHE A CA 1
ATOM 2293 C C . PHE A 1 280 ? 20.886 -4.122 -17.701 1.00 92.69 280 PHE A C 1
ATOM 2295 O O . PHE A 1 280 ? 21.791 -4.687 -18.309 1.00 92.69 280 PHE A O 1
ATOM 2302 N N . TYR A 1 281 ? 21.102 -3.463 -16.555 1.00 92.00 281 TYR A N 1
ATOM 2303 C CA . TYR A 1 281 ? 22.415 -3.370 -15.905 1.00 92.00 281 TYR A CA 1
ATOM 2304 C C . TYR A 1 281 ? 23.060 -4.749 -15.692 1.00 92.00 281 TYR A C 1
ATOM 2306 O O . TYR A 1 281 ? 24.192 -4.991 -16.107 1.00 92.00 281 TYR A O 1
ATOM 2314 N N . ARG A 1 282 ? 22.320 -5.710 -15.121 1.00 89.56 282 ARG A N 1
ATOM 2315 C CA . ARG A 1 282 ? 22.834 -7.074 -14.902 1.00 89.56 282 ARG A CA 1
ATOM 2316 C C . ARG A 1 282 ? 23.126 -7.818 -16.201 1.00 89.56 282 ARG A C 1
ATOM 2318 O O . ARG A 1 282 ? 24.008 -8.674 -16.216 1.00 89.56 282 ARG A O 1
ATOM 2325 N N . ILE A 1 283 ? 22.383 -7.536 -17.269 1.00 88.88 283 ILE A N 1
ATOM 2326 C CA . ILE A 1 283 ? 22.623 -8.150 -18.581 1.00 88.88 283 ILE A CA 1
ATOM 2327 C C . ILE A 1 283 ? 23.869 -7.535 -19.225 1.00 88.88 283 ILE A C 1
ATOM 2329 O O . ILE A 1 283 ? 24.697 -8.278 -19.745 1.00 88.88 283 ILE A O 1
ATOM 2333 N N . LEU A 1 284 ? 24.044 -6.214 -19.129 1.00 88.12 284 LEU A N 1
ATOM 2334 C CA . LEU A 1 284 ? 25.245 -5.515 -19.591 1.00 88.12 284 LEU A CA 1
ATOM 2335 C C . LEU A 1 284 ? 26.503 -6.062 -18.909 1.00 88.12 284 LEU A C 1
ATOM 2337 O O . LEU A 1 284 ? 27.464 -6.397 -19.594 1.00 88.12 284 LEU A O 1
ATOM 2341 N N . LEU A 1 285 ? 26.467 -6.253 -17.585 1.00 89.38 285 LEU A N 1
ATOM 2342 C CA . LEU A 1 285 ? 27.585 -6.846 -16.843 1.00 89.38 285 LEU A CA 1
ATOM 2343 C C . LEU A 1 285 ? 27.943 -8.261 -17.319 1.00 89.38 285 LEU A C 1
ATOM 2345 O O . LEU A 1 285 ? 29.117 -8.610 -17.356 1.00 89.38 285 LEU A O 1
ATOM 2349 N N . LYS A 1 286 ? 26.951 -9.079 -17.690 1.00 88.38 286 LYS A N 1
ATOM 2350 C CA . LYS A 1 286 ? 27.186 -10.437 -18.215 1.00 88.38 286 LYS A CA 1
ATOM 2351 C C . LYS A 1 286 ? 27.725 -10.446 -19.645 1.00 88.38 286 LYS A C 1
ATOM 2353 O O . LYS A 1 286 ? 28.408 -11.390 -20.022 1.00 88.38 286 LYS A O 1
ATOM 2358 N N . GLN A 1 287 ? 27.362 -9.447 -20.446 1.00 86.31 287 GLN A N 1
ATOM 2359 C CA . GLN A 1 287 ? 27.797 -9.315 -21.836 1.00 86.31 287 GLN A CA 1
ATOM 2360 C C . GLN A 1 287 ? 29.213 -8.724 -21.938 1.00 86.31 287 GLN A C 1
ATOM 2362 O O . GLN A 1 287 ? 29.931 -8.989 -22.907 1.00 86.31 287 GLN A O 1
ATOM 2367 N N . ALA A 1 288 ? 29.608 -7.929 -20.942 1.00 84.56 288 ALA A N 1
ATOM 2368 C CA . ALA A 1 288 ? 30.911 -7.292 -20.886 1.00 84.56 288 ALA A CA 1
ATOM 2369 C C . ALA A 1 288 ? 32.055 -8.313 -21.074 1.00 84.56 288 ALA A C 1
ATOM 2371 O O . ALA A 1 288 ? 31.980 -9.438 -20.576 1.00 84.56 288 ALA A O 1
ATOM 2372 N N . PRO A 1 289 ? 33.122 -7.939 -21.803 1.00 87.62 289 PRO A N 1
ATOM 2373 C CA . PRO A 1 289 ? 33.406 -6.600 -22.332 1.00 87.62 289 PRO A CA 1
ATOM 2374 C C . PRO A 1 289 ? 32.788 -6.321 -2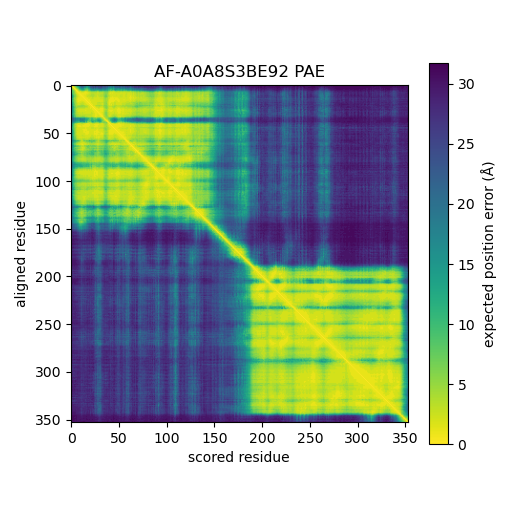3.712 1.00 87.62 289 PRO A C 1
ATOM 2376 O O . PRO A 1 289 ? 32.992 -5.245 -24.268 1.00 87.62 289 PRO A O 1
ATOM 2379 N N . ARG A 1 290 ? 32.070 -7.281 -24.310 1.00 88.00 290 ARG A N 1
ATOM 2380 C CA . ARG A 1 290 ? 31.541 -7.116 -25.669 1.00 88.00 290 ARG A CA 1
ATOM 2381 C C . ARG A 1 290 ? 30.279 -6.247 -25.648 1.00 88.00 290 ARG A C 1
ATOM 2383 O O . ARG A 1 290 ? 29.481 -6.364 -24.723 1.00 88.00 290 ARG A O 1
ATOM 2390 N N . PRO A 1 291 ? 30.042 -5.407 -26.665 1.00 84.31 291 PRO A N 1
ATOM 2391 C CA . PRO A 1 291 ? 28.748 -4.757 -26.816 1.00 84.31 291 PRO A CA 1
ATOM 2392 C C . PRO A 1 291 ? 27.669 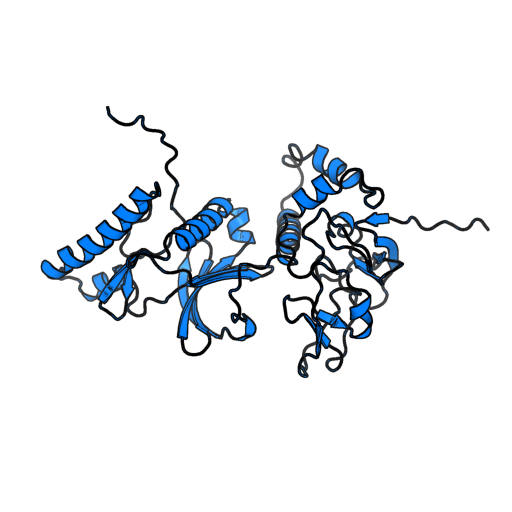-5.784 -27.192 1.00 84.31 291 PRO A C 1
ATOM 2394 O O . PRO A 1 291 ? 27.956 -6.921 -27.592 1.00 84.31 291 PRO A O 1
ATOM 2397 N N . PHE A 1 292 ? 26.403 -5.381 -27.087 1.00 87.00 292 PHE A N 1
ATOM 2398 C CA . PHE A 1 292 ? 25.326 -6.114 -27.746 1.00 87.00 292 PHE A CA 1
ATOM 2399 C C . PHE A 1 292 ? 25.436 -5.977 -29.266 1.00 87.00 292 PHE A C 1
ATOM 2401 O O . PHE A 1 292 ? 25.994 -5.009 -29.780 1.00 87.00 292 PHE A O 1
ATOM 2408 N N . ARG A 1 293 ? 24.871 -6.948 -29.990 1.00 90.62 293 ARG A N 1
ATOM 2409 C CA . ARG A 1 293 ? 24.708 -6.831 -31.442 1.00 90.62 293 ARG A CA 1
ATOM 2410 C C . ARG A 1 293 ? 23.817 -5.629 -31.758 1.00 90.62 293 ARG A C 1
ATOM 2412 O O . ARG A 1 293 ? 22.902 -5.327 -30.987 1.00 90.62 293 ARG A O 1
ATOM 2419 N N . TYR A 1 294 ? 24.084 -4.973 -32.881 1.00 91.50 294 TYR A N 1
ATOM 2420 C CA . TYR A 1 294 ? 23.405 -3.744 -33.288 1.00 91.50 294 TYR A CA 1
ATOM 2421 C C . TYR A 1 294 ? 21.877 -3.890 -33.293 1.00 91.50 294 TYR A C 1
ATOM 2423 O O . TYR A 1 294 ? 21.169 -3.031 -32.776 1.00 91.50 294 TYR A O 1
ATOM 2431 N N . GLU A 1 295 ? 21.368 -5.026 -33.765 1.00 92.12 295 GLU A N 1
ATOM 2432 C CA . GLU A 1 295 ? 19.936 -5.313 -33.855 1.00 92.12 295 GLU A CA 1
ATOM 2433 C C . GLU A 1 295 ? 19.271 -5.305 -32.473 1.00 92.12 295 GLU A C 1
ATOM 2435 O O . GLU A 1 295 ? 18.183 -4.762 -32.299 1.00 92.12 295 GLU A O 1
ATOM 2440 N N . ARG A 1 296 ? 19.960 -5.845 -31.459 1.00 90.81 296 ARG A N 1
ATOM 2441 C CA . ARG A 1 296 ? 19.480 -5.855 -30.072 1.00 90.81 296 ARG A CA 1
ATOM 2442 C C . ARG A 1 296 ? 19.490 -4.458 -29.454 1.00 90.81 296 ARG A C 1
ATOM 2444 O O . ARG A 1 296 ? 18.609 -4.145 -28.657 1.00 90.81 296 ARG A O 1
ATOM 2451 N N . ILE A 1 297 ? 20.479 -3.633 -29.809 1.00 91.50 297 ILE A N 1
ATOM 2452 C CA . ILE A 1 297 ? 20.552 -2.235 -29.365 1.00 91.50 297 ILE A CA 1
ATOM 2453 C C . ILE A 1 297 ? 19.347 -1.476 -29.917 1.00 91.50 297 ILE A C 1
ATOM 2455 O O . ILE A 1 297 ? 18.579 -0.920 -29.140 1.00 91.50 297 ILE A O 1
ATOM 2459 N N . VAL A 1 298 ? 19.139 -1.521 -31.237 1.00 94.50 298 VAL A N 1
ATOM 2460 C CA . VAL A 1 298 ? 18.024 -0.832 -31.904 1.00 94.50 298 VAL A CA 1
ATOM 2461 C C . VAL A 1 298 ? 16.677 -1.292 -31.351 1.00 94.50 298 VAL A C 1
ATOM 2463 O O . VAL A 1 298 ? 15.835 -0.451 -31.038 1.00 94.50 298 VAL A O 1
ATOM 2466 N N . PHE A 1 299 ? 16.493 -2.603 -31.169 1.00 93.94 299 PHE A N 1
ATOM 2467 C CA . PHE A 1 299 ? 15.259 -3.175 -30.636 1.00 93.94 299 PHE A CA 1
ATOM 2468 C C . PHE A 1 299 ? 14.904 -2.600 -29.255 1.00 93.94 299 PHE A C 1
ATOM 2470 O O . PHE A 1 299 ? 13.865 -1.960 -29.108 1.00 93.94 299 PHE A O 1
ATOM 2477 N N . HIS A 1 300 ? 15.790 -2.728 -28.261 1.00 94.06 300 HIS A N 1
ATOM 2478 C CA . HIS A 1 300 ? 15.498 -2.245 -26.906 1.00 94.06 300 HIS A CA 1
ATOM 2479 C C . HIS A 1 300 ? 15.483 -0.715 -26.802 1.00 94.06 300 HIS A C 1
ATOM 2481 O O . HIS A 1 300 ? 14.698 -0.161 -26.033 1.00 94.06 300 HIS A O 1
ATOM 2487 N N . SER A 1 301 ? 16.305 -0.006 -27.586 1.00 95.06 301 SER A N 1
ATOM 2488 C CA . SER A 1 301 ? 16.234 1.456 -27.673 1.00 95.06 301 SER A CA 1
ATOM 2489 C C . SER A 1 301 ? 14.874 1.923 -28.197 1.00 95.06 301 SER A C 1
ATOM 2491 O O . SER A 1 301 ? 14.337 2.900 -27.677 1.00 95.06 301 SER A O 1
ATOM 2493 N N . GLY A 1 302 ? 14.288 1.213 -29.167 1.00 96.62 302 GLY A N 1
ATOM 2494 C CA . GLY A 1 302 ? 12.944 1.487 -29.677 1.00 96.62 302 GLY A CA 1
ATOM 2495 C C . GLY A 1 302 ? 11.855 1.311 -28.616 1.00 96.62 302 GLY A C 1
ATOM 2496 O O . GLY A 1 302 ? 10.997 2.180 -28.470 1.00 96.62 302 GLY A O 1
ATOM 2497 N N . GLU A 1 303 ? 11.918 0.241 -27.822 1.00 96.56 303 GLU A N 1
ATOM 2498 C CA . GLU A 1 303 ? 10.972 -0.015 -26.722 1.00 96.56 303 GLU A CA 1
ATOM 2499 C C . GLU A 1 303 ? 11.057 1.052 -25.623 1.00 96.56 303 GLU A C 1
ATOM 2501 O O . GLU A 1 303 ? 10.039 1.599 -25.191 1.00 96.56 303 GLU A O 1
ATOM 2506 N N . ILE A 1 304 ? 12.280 1.404 -25.210 1.00 97.88 304 ILE A N 1
ATOM 2507 C CA . ILE A 1 304 ? 12.525 2.473 -24.232 1.00 97.88 304 ILE A CA 1
ATOM 2508 C C . ILE A 1 304 ? 11.997 3.807 -24.769 1.00 97.88 304 ILE A C 1
ATOM 2510 O O . ILE A 1 304 ? 11.312 4.533 -24.047 1.00 97.88 304 ILE A O 1
ATOM 2514 N N . ALA A 1 305 ? 12.263 4.125 -26.040 1.00 97.00 305 ALA A N 1
ATOM 2515 C CA . ALA A 1 305 ? 11.755 5.338 -26.671 1.00 97.00 305 ALA A CA 1
ATOM 2516 C C . ALA A 1 305 ? 10.218 5.360 -26.694 1.00 97.00 305 ALA A C 1
ATOM 2518 O O . ALA A 1 305 ? 9.621 6.387 -26.377 1.00 97.00 305 ALA A O 1
ATOM 2519 N N . CYS A 1 306 ? 9.570 4.229 -26.985 1.00 96.69 306 CYS A N 1
ATOM 2520 C CA . CYS A 1 306 ? 8.113 4.097 -26.962 1.00 96.69 306 CYS A CA 1
ATOM 2521 C C . CYS A 1 306 ? 7.529 4.320 -25.555 1.00 96.69 306 CYS A C 1
ATOM 2523 O O . CYS A 1 306 ? 6.521 5.018 -25.414 1.00 96.69 306 CYS A O 1
ATOM 2525 N N . ALA A 1 307 ? 8.167 3.790 -24.505 1.00 96.12 307 ALA A N 1
ATOM 2526 C CA . ALA A 1 307 ? 7.775 4.051 -23.117 1.00 96.12 307 ALA A CA 1
ATOM 2527 C C . ALA A 1 307 ? 7.883 5.548 -22.764 1.00 96.12 307 ALA A C 1
ATOM 2529 O O . ALA A 1 307 ? 6.954 6.127 -22.199 1.00 96.12 307 ALA A O 1
ATOM 2530 N N . LEU A 1 308 ? 8.990 6.197 -23.142 1.00 95.94 308 LEU A N 1
ATOM 2531 C CA . LEU A 1 308 ? 9.220 7.622 -22.882 1.00 95.94 308 LEU A CA 1
ATOM 2532 C C . LEU A 1 308 ? 8.254 8.519 -23.663 1.00 95.94 308 LEU A C 1
ATOM 2534 O O . LEU A 1 308 ? 7.675 9.433 -23.082 1.00 95.94 308 LEU A O 1
ATOM 2538 N N . LEU A 1 309 ? 8.021 8.237 -24.948 1.00 95.62 309 LEU A N 1
ATOM 2539 C CA . LEU A 1 309 ? 7.041 8.953 -25.772 1.00 95.62 309 LEU A CA 1
ATOM 2540 C C . LEU A 1 309 ? 5.641 8.872 -25.161 1.00 95.62 309 LEU A C 1
ATOM 2542 O O . LEU A 1 309 ? 4.934 9.879 -25.097 1.00 95.62 309 LEU A O 1
ATOM 2546 N N . PHE A 1 310 ? 5.259 7.701 -24.649 1.00 93.75 310 PHE A N 1
ATOM 2547 C CA . PHE A 1 310 ? 3.995 7.539 -23.946 1.00 93.75 310 PHE A CA 1
ATOM 2548 C C . PHE A 1 310 ? 3.925 8.407 -22.681 1.00 93.75 310 PHE A C 1
ATOM 2550 O O . PHE A 1 310 ? 2.956 9.149 -22.513 1.00 93.75 310 PHE A O 1
ATOM 2557 N N . LEU A 1 311 ? 4.948 8.389 -21.821 1.00 93.44 311 LEU A N 1
ATOM 2558 C CA . LEU A 1 311 ? 4.992 9.245 -20.626 1.00 93.44 311 LEU A CA 1
ATOM 2559 C C . LEU A 1 311 ? 4.930 10.735 -20.988 1.00 93.44 311 LEU A C 1
ATOM 2561 O O . LEU A 1 311 ? 4.146 11.489 -20.407 1.00 93.44 311 LEU A O 1
ATOM 2565 N N . HIS A 1 312 ? 5.683 11.153 -22.004 1.00 93.94 312 HIS A N 1
ATOM 2566 C CA . HIS A 1 312 ? 5.694 12.532 -22.486 1.00 93.94 312 HIS A CA 1
ATOM 2567 C C . HIS A 1 312 ? 4.326 12.952 -23.045 1.00 93.94 312 HIS A C 1
ATOM 2569 O O . HIS A 1 312 ? 3.879 14.068 -22.775 1.00 93.94 312 HIS A O 1
ATOM 2575 N N . SER A 1 313 ? 3.601 12.051 -23.722 1.00 92.12 313 SER A N 1
ATOM 2576 C CA . SER A 1 313 ? 2.220 12.303 -24.173 1.00 92.12 313 SER A CA 1
ATOM 2577 C C . SER A 1 313 ? 1.251 12.572 -23.012 1.00 92.12 313 SER A C 1
ATOM 2579 O O . SER A 1 313 ? 0.258 13.280 -23.170 1.00 92.12 313 SER A O 1
ATOM 2581 N N . LYS A 1 314 ? 1.571 12.058 -21.817 1.00 88.50 314 LYS A N 1
ATOM 2582 C CA . LYS A 1 314 ? 0.854 12.288 -20.556 1.00 88.50 314 LYS A CA 1
ATOM 2583 C C . LYS A 1 314 ? 1.438 13.441 -19.729 1.00 88.50 314 LYS A C 1
ATOM 2585 O O . LYS A 1 314 ? 1.037 13.621 -18.584 1.00 88.50 314 LYS A O 1
ATOM 2590 N N . ARG A 1 315 ? 2.367 14.227 -20.294 1.00 91.62 315 ARG A N 1
ATOM 2591 C CA . ARG A 1 315 ? 3.090 15.321 -19.613 1.00 91.62 315 ARG A CA 1
ATOM 2592 C C . ARG A 1 315 ? 3.878 14.854 -18.380 1.00 91.62 315 ARG A C 1
ATOM 2594 O O . ARG A 1 315 ? 4.057 15.618 -17.433 1.00 91.62 315 ARG A O 1
ATOM 2601 N N . ILE A 1 316 ? 4.365 13.614 -18.389 1.00 91.44 316 ILE A N 1
ATOM 2602 C CA . ILE A 1 316 ? 5.186 13.033 -17.320 1.00 91.44 316 ILE A CA 1
ATOM 2603 C C . ILE A 1 316 ? 6.637 12.962 -17.792 1.00 91.44 316 ILE A C 1
ATOM 2605 O O . ILE A 1 316 ? 6.922 12.358 -18.819 1.00 91.44 316 ILE A O 1
ATOM 2609 N N . ILE A 1 317 ? 7.559 13.537 -17.023 1.00 93.81 317 ILE A N 1
ATOM 2610 C CA . ILE A 1 317 ? 9.005 13.463 -17.252 1.00 93.81 317 ILE A CA 1
ATOM 2611 C C . ILE A 1 317 ? 9.581 12.391 -16.322 1.00 93.81 317 ILE A C 1
ATOM 2613 O O . ILE A 1 317 ? 9.415 12.488 -15.104 1.00 93.81 317 ILE A O 1
ATOM 2617 N N . TYR A 1 318 ? 10.264 11.386 -16.880 1.00 93.56 318 TYR A N 1
ATOM 2618 C CA . TYR A 1 318 ? 10.729 10.209 -16.131 1.00 93.56 318 TYR A CA 1
ATOM 2619 C C . TYR A 1 318 ? 11.932 10.484 -15.204 1.00 93.56 318 TYR A C 1
ATOM 2621 O O . TYR A 1 318 ? 11.946 10.044 -14.059 1.00 93.56 318 TYR A O 1
ATOM 2629 N N . ARG A 1 319 ? 12.907 11.277 -15.670 1.00 94.31 319 ARG A N 1
ATOM 2630 C CA . ARG A 1 319 ? 14.096 11.782 -14.937 1.00 94.31 319 ARG A CA 1
ATOM 2631 C C . ARG A 1 319 ? 15.097 10.760 -14.370 1.00 94.31 319 ARG A C 1
ATOM 2633 O O . ARG A 1 319 ? 16.171 11.193 -13.976 1.00 94.31 319 ARG A O 1
ATOM 2640 N N . ASP A 1 320 ? 14.815 9.459 -14.371 1.00 93.31 320 ASP A N 1
ATOM 2641 C CA . ASP A 1 320 ? 15.727 8.430 -13.831 1.00 93.31 320 ASP A CA 1
ATOM 2642 C C . ASP A 1 320 ? 16.006 7.298 -14.834 1.00 93.31 320 ASP A C 1
ATOM 2644 O O . ASP A 1 320 ? 15.939 6.109 -14.514 1.00 93.31 320 ASP A O 1
ATOM 2648 N N . LEU A 1 321 ? 16.274 7.660 -16.096 1.00 96.31 321 LEU A N 1
ATOM 2649 C CA . LEU A 1 321 ? 16.613 6.685 -17.133 1.00 96.31 321 LEU A CA 1
ATOM 2650 C C . LEU A 1 321 ? 18.029 6.153 -16.931 1.00 96.31 321 LEU A C 1
ATOM 2652 O O . LEU A 1 321 ? 19.011 6.832 -17.222 1.00 96.31 321 LEU A O 1
ATOM 2656 N N . LYS A 1 322 ? 18.107 4.902 -16.481 1.00 95.00 322 LYS A N 1
ATOM 2657 C CA . LYS A 1 322 ? 19.351 4.159 -16.289 1.00 95.00 322 LYS A CA 1
ATOM 2658 C C . LYS A 1 322 ? 19.128 2.650 -16.465 1.00 95.00 322 LYS A C 1
ATOM 2660 O O . LYS A 1 322 ? 17.993 2.188 -16.302 1.00 95.00 322 LYS A O 1
ATOM 2665 N N . PRO A 1 323 ? 20.169 1.859 -16.790 1.00 93.31 323 PRO A N 1
ATOM 2666 C CA . PRO A 1 323 ? 20.027 0.421 -17.039 1.00 93.31 323 PRO A CA 1
ATOM 2667 C C . PRO A 1 323 ? 19.443 -0.385 -15.866 1.00 93.31 323 PRO A C 1
ATOM 2669 O O . PRO A 1 323 ? 18.900 -1.470 -16.074 1.00 93.31 323 PRO A O 1
ATOM 2672 N N . GLU A 1 324 ? 19.540 0.114 -14.635 1.00 93.38 324 GLU A N 1
ATOM 2673 C CA . GLU A 1 324 ? 18.984 -0.495 -13.426 1.00 93.38 324 GLU A CA 1
ATOM 2674 C C . GLU A 1 324 ? 17.453 -0.463 -13.400 1.00 93.38 324 GLU A C 1
ATOM 2676 O O . GLU A 1 324 ? 16.840 -1.384 -12.851 1.00 93.38 324 GLU A O 1
ATOM 2681 N N . ASN A 1 325 ? 16.857 0.556 -14.029 1.00 94.94 325 ASN A N 1
ATOM 2682 C CA . ASN A 1 325 ? 15.413 0.776 -14.078 1.00 94.94 325 ASN A CA 1
ATOM 2683 C C . ASN A 1 325 ? 14.761 0.242 -15.366 1.00 94.94 325 ASN A C 1
ATOM 2685 O O . ASN A 1 325 ? 13.538 0.259 -15.498 1.00 94.94 325 ASN A O 1
ATOM 2689 N N . VAL A 1 326 ? 15.559 -0.260 -16.313 1.00 96.94 326 VAL A N 1
ATOM 2690 C CA . VAL A 1 326 ? 15.074 -0.970 -17.503 1.00 96.94 326 VAL A CA 1
ATOM 2691 C C . VAL A 1 326 ? 14.981 -2.457 -17.163 1.00 96.94 326 VAL A C 1
ATOM 2693 O O . VAL A 1 326 ? 15.992 -3.150 -17.042 1.00 96.94 326 VAL A O 1
ATOM 2696 N N . LEU A 1 327 ? 13.763 -2.948 -16.961 1.00 96.50 327 LEU A N 1
ATOM 2697 C CA . LEU A 1 327 ? 13.466 -4.310 -16.525 1.00 96.50 327 LEU A CA 1
ATOM 2698 C C . LEU A 1 327 ? 13.245 -5.227 -17.728 1.00 96.50 327 LEU A C 1
ATOM 2700 O O . LEU A 1 327 ? 12.566 -4.835 -18.669 1.00 96.50 327 LEU A O 1
ATOM 2704 N N . VAL A 1 328 ? 13.782 -6.447 -17.688 1.00 93.81 328 VAL A N 1
ATOM 2705 C CA . VAL A 1 328 ? 13.691 -7.409 -18.800 1.00 93.81 328 VAL A CA 1
ATOM 2706 C C . VAL A 1 328 ? 12.774 -8.568 -18.432 1.00 93.81 328 VAL A C 1
ATOM 2708 O O . VAL A 1 328 ? 12.926 -9.186 -17.373 1.00 93.81 328 VAL A O 1
ATOM 2711 N N . PHE A 1 329 ? 11.819 -8.854 -19.312 1.00 93.12 329 PHE A N 1
ATOM 2712 C CA . PHE A 1 329 ? 10.820 -9.902 -19.133 1.00 93.12 329 PHE A CA 1
ATOM 2713 C C . PHE A 1 329 ? 11.205 -11.194 -19.854 1.00 93.12 329 PHE A C 1
ATOM 2715 O O . PHE A 1 329 ? 12.154 -11.243 -20.637 1.00 93.12 329 PHE A O 1
ATOM 2722 N N . ASP A 1 330 ? 10.495 -12.271 -19.518 1.00 89.00 330 ASP A N 1
ATOM 2723 C CA . ASP A 1 330 ? 10.801 -13.632 -19.979 1.00 89.00 330 ASP A CA 1
ATOM 2724 C C . ASP A 1 330 ? 10.591 -13.803 -21.494 1.00 89.00 330 ASP A C 1
ATOM 2726 O O . ASP A 1 330 ? 11.188 -14.684 -22.107 1.00 89.00 330 ASP A O 1
ATOM 2730 N N . ASP A 1 331 ? 9.775 -12.937 -22.094 1.00 88.06 331 ASP A N 1
ATOM 2731 C CA . ASP A 1 331 ? 9.540 -12.822 -23.536 1.00 88.06 331 ASP A CA 1
ATOM 2732 C C . ASP A 1 331 ? 10.638 -12.027 -24.269 1.00 88.06 331 ASP A C 1
ATOM 2734 O O . ASP A 1 331 ? 10.622 -11.925 -25.492 1.00 88.06 331 ASP A O 1
ATOM 2738 N N . GLY A 1 332 ? 11.612 -11.487 -23.532 1.00 88.12 332 GLY A N 1
ATOM 2739 C CA . GLY A 1 332 ? 12.715 -10.697 -24.065 1.00 88.12 332 GLY A CA 1
ATOM 2740 C C . GLY A 1 332 ? 12.417 -9.206 -24.211 1.00 88.12 332 GLY A C 1
ATOM 2741 O O . GLY A 1 332 ? 13.347 -8.462 -24.510 1.00 88.12 332 GLY A O 1
ATOM 2742 N N . HIS A 1 333 ? 11.189 -8.750 -23.958 1.00 94.25 333 HIS A N 1
ATOM 2743 C CA . HIS A 1 333 ? 10.823 -7.336 -24.029 1.00 94.25 333 HIS A CA 1
ATOM 2744 C C . HIS A 1 333 ? 11.266 -6.569 -22.774 1.00 94.25 333 HIS A C 1
ATOM 2746 O O . HIS A 1 333 ? 11.431 -7.146 -21.687 1.00 94.25 333 HIS A O 1
ATOM 2752 N N . VAL A 1 334 ? 11.462 -5.250 -22.906 1.00 96.12 334 VAL A N 1
ATOM 2753 C CA . VAL A 1 334 ? 11.799 -4.386 -21.762 1.00 96.12 334 VAL A CA 1
ATOM 2754 C C . VAL A 1 334 ? 10.637 -3.525 -21.299 1.00 96.12 334 VAL A C 1
ATOM 2756 O O . VAL A 1 334 ? 9.794 -3.090 -22.080 1.00 96.12 334 VAL A O 1
ATOM 2759 N N . LYS A 1 335 ? 10.630 -3.225 -20.000 1.00 97.25 335 LYS A N 1
ATOM 2760 C CA . LYS A 1 335 ? 9.715 -2.256 -19.399 1.00 97.25 335 LYS A CA 1
ATOM 2761 C C . LYS A 1 335 ? 10.457 -1.301 -18.481 1.00 97.25 335 LYS A C 1
ATOM 2763 O O . LYS A 1 335 ? 11.357 -1.715 -17.750 1.00 97.25 335 LYS A O 1
ATOM 2768 N N . LEU A 1 336 ? 10.050 -0.036 -18.470 1.00 97.06 336 LEU A N 1
ATOM 2769 C CA . LEU A 1 336 ? 10.528 0.929 -17.483 1.00 97.06 336 LEU A CA 1
ATOM 2770 C C . LEU A 1 336 ? 9.882 0.655 -16.120 1.00 97.06 336 LEU A C 1
ATOM 2772 O O . LEU A 1 336 ? 8.661 0.504 -16.016 1.00 97.06 336 LEU A O 1
ATOM 2776 N N . GLY A 1 337 ? 10.715 0.584 -15.084 1.00 93.25 337 GLY A N 1
ATOM 2777 C CA . GLY A 1 337 ? 10.326 0.486 -13.677 1.00 93.25 337 GLY A CA 1
ATOM 2778 C C . GLY A 1 337 ? 10.760 1.711 -12.873 1.00 93.25 337 GLY A C 1
ATOM 2779 O O . GLY A 1 337 ? 11.403 2.591 -13.411 1.00 93.25 337 GLY A O 1
ATOM 2780 N N . ASP A 1 338 ? 10.418 1.756 -11.585 1.00 89.31 338 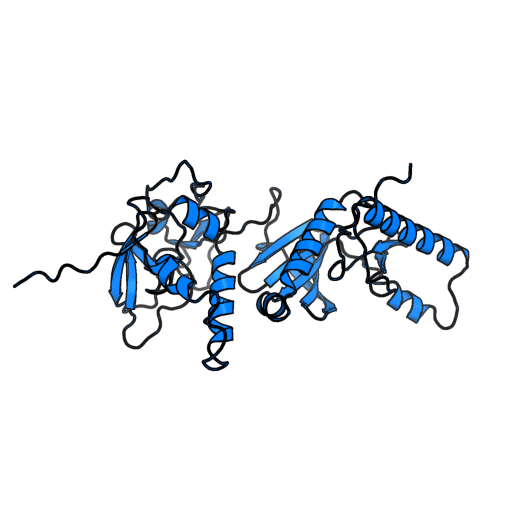ASP A N 1
ATOM 2781 C CA . ASP A 1 338 ? 10.791 2.814 -10.624 1.00 89.31 338 ASP A CA 1
ATOM 2782 C C . ASP A 1 338 ? 10.483 4.257 -11.072 1.00 89.31 338 ASP A C 1
ATOM 2784 O O . ASP A 1 338 ? 11.250 4.915 -11.771 1.00 89.31 338 ASP A O 1
ATOM 2788 N N . PHE A 1 339 ? 9.332 4.770 -10.637 1.00 89.56 339 PHE A N 1
ATOM 2789 C CA . PHE A 1 339 ? 8.835 6.091 -11.038 1.00 89.56 339 PHE A CA 1
ATOM 2790 C C . PHE A 1 339 ? 8.990 7.124 -9.914 1.00 89.56 339 PHE A C 1
ATOM 2792 O O . PHE A 1 339 ? 8.424 8.214 -9.992 1.00 89.56 339 PHE A O 1
ATOM 2799 N N . GLY A 1 340 ? 9.771 6.805 -8.875 1.00 83.62 340 GLY A N 1
ATOM 2800 C CA . GLY A 1 340 ? 9.934 7.642 -7.683 1.00 83.62 340 GLY A CA 1
ATOM 2801 C C . GLY A 1 340 ? 10.510 9.036 -7.955 1.00 83.62 340 GLY A C 1
ATOM 2802 O O . GLY A 1 340 ? 10.267 9.952 -7.183 1.00 83.62 340 GLY A O 1
ATOM 2803 N N . LEU A 1 341 ? 11.219 9.233 -9.071 1.00 84.69 341 LEU A N 1
ATOM 2804 C CA . LEU A 1 341 ? 11.768 10.537 -9.462 1.00 84.69 341 LEU A CA 1
ATOM 2805 C C . LEU A 1 341 ? 10.982 11.216 -10.589 1.00 84.69 341 LEU A C 1
ATOM 2807 O O . LEU A 1 341 ? 11.393 12.273 -11.070 1.00 84.69 341 LEU A O 1
ATOM 2811 N N . CYS A 1 342 ? 9.838 10.674 -11.003 1.00 88.12 342 CYS A N 1
ATOM 2812 C CA . CYS A 1 342 ? 9.026 11.292 -12.047 1.00 88.12 342 CYS A CA 1
ATOM 2813 C C . CYS A 1 342 ? 8.481 12.665 -11.632 1.00 88.12 342 CYS A C 1
ATOM 2815 O O . CYS A 1 342 ? 8.365 12.993 -10.451 1.00 88.12 342 CYS A O 1
ATOM 2817 N N . ARG A 1 343 ? 8.127 13.487 -12.624 1.00 89.19 343 ARG A N 1
ATOM 2818 C CA . ARG A 1 343 ? 7.498 14.798 -12.410 1.00 89.19 343 ARG A CA 1
ATOM 2819 C C . ARG A 1 343 ? 6.465 15.089 -13.494 1.00 89.19 343 ARG A C 1
ATOM 2821 O O . ARG A 1 343 ? 6.702 14.794 -14.661 1.00 89.19 343 ARG A O 1
ATOM 2828 N N . LYS A 1 344 ? 5.342 15.708 -13.123 1.00 85.44 344 LYS A N 1
ATOM 2829 C CA . LYS A 1 344 ? 4.401 16.295 -14.089 1.00 85.44 344 LYS A CA 1
ATOM 2830 C C . LYS A 1 344 ? 4.942 17.641 -14.572 1.00 85.44 344 LYS A C 1
ATOM 2832 O O . LYS A 1 344 ? 5.335 18.470 -13.752 1.00 85.44 344 LYS A O 1
ATOM 2837 N N . SER A 1 345 ? 4.992 17.845 -15.885 1.00 81.06 345 SER A N 1
ATOM 2838 C CA . SER A 1 345 ? 5.343 19.144 -16.468 1.00 81.06 345 SER A CA 1
ATOM 2839 C C . SER A 1 345 ? 4.216 20.144 -16.194 1.00 81.06 345 SER A C 1
ATOM 2841 O O . SER A 1 345 ? 3.044 19.837 -16.406 1.00 81.06 345 SER A O 1
ATOM 2843 N N . THR A 1 346 ? 4.579 21.321 -15.684 1.00 65.81 346 THR A N 1
ATOM 2844 C CA . THR A 1 346 ? 3.664 22.428 -15.356 1.00 65.81 346 THR A CA 1
ATOM 2845 C C . THR A 1 346 ? 3.491 23.420 -16.507 1.00 65.81 346 THR A C 1
ATOM 2847 O O . THR A 1 346 ? 2.754 24.391 -16.360 1.00 65.81 346 THR A O 1
ATOM 2850 N N . ASP A 1 347 ? 4.141 23.193 -17.651 1.00 50.50 347 ASP A N 1
ATOM 2851 C CA . AS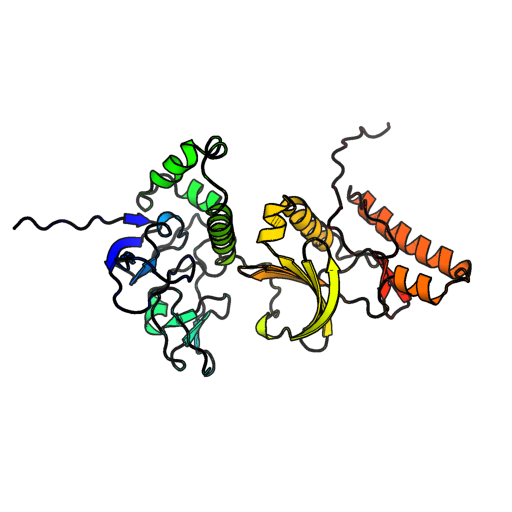P A 1 347 ? 4.181 24.182 -18.724 1.00 50.50 347 ASP A CA 1
ATOM 2852 C C . ASP A 1 347 ? 2.909 24.142 -19.575 1.00 50.50 347 ASP A C 1
ATOM 2854 O O . ASP A 1 347 ? 2.715 23.277 -20.438 1.00 50.50 347 ASP A O 1
ATOM 2858 N N . GLN A 1 348 ? 2.064 25.155 -19.376 1.00 41.47 348 GLN A N 1
ATOM 2859 C CA . GLN A 1 348 ? 1.243 25.706 -20.448 1.00 41.47 348 GLN A CA 1
ATOM 2860 C C . GLN A 1 348 ? 2.180 26.374 -21.460 1.00 41.47 348 GLN A C 1
ATOM 2862 O O . GLN A 1 348 ? 2.326 27.593 -21.478 1.00 41.47 348 GLN A O 1
ATOM 2867 N N . HIS A 1 349 ? 2.841 25.594 -22.313 1.00 40.59 349 HIS A N 1
ATOM 2868 C CA . HIS A 1 349 ? 3.353 26.196 -23.535 1.00 40.59 349 HIS A CA 1
ATOM 2869 C C . HIS A 1 349 ? 2.146 26.579 -24.400 1.00 40.59 349 HIS A C 1
ATOM 2871 O O . HIS A 1 349 ? 1.316 25.700 -24.675 1.00 40.59 349 HIS A O 1
ATOM 2877 N N . PRO A 1 350 ? 2.007 27.856 -24.811 1.00 37.44 350 PRO A N 1
ATOM 2878 C CA . PRO A 1 350 ? 1.021 28.218 -25.814 1.00 37.44 350 PRO A CA 1
ATOM 2879 C C . PRO A 1 350 ? 1.252 27.311 -27.020 1.00 37.44 350 PRO A C 1
ATOM 2881 O O . PRO A 1 350 ? 2.398 27.041 -27.393 1.00 37.44 350 PRO A O 1
ATOM 2884 N N . LYS A 1 351 ? 0.163 26.772 -27.577 1.00 36.03 351 LYS A N 1
ATOM 2885 C CA . LYS A 1 351 ? 0.223 26.054 -28.851 1.00 36.03 351 LYS A CA 1
ATOM 2886 C C . LYS A 1 351 ? 1.028 26.931 -29.807 1.00 36.03 351 LYS A C 1
ATOM 2888 O O . LYS A 1 351 ? 0.660 2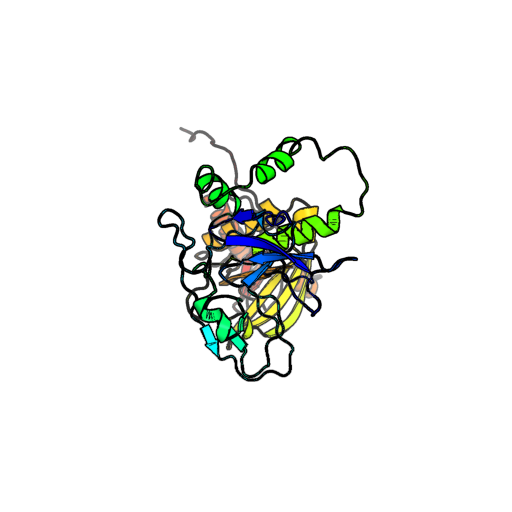8.087 -29.995 1.00 36.03 351 LYS A O 1
ATOM 2893 N N . ALA A 1 352 ? 2.123 26.401 -30.347 1.00 42.72 352 ALA A N 1
ATOM 2894 C CA . ALA A 1 352 ? 2.767 27.026 -31.486 1.00 42.72 352 ALA A CA 1
ATOM 2895 C C . ALA A 1 352 ? 1.699 27.108 -32.586 1.00 42.72 352 ALA A C 1
ATOM 2897 O O . ALA A 1 352 ? 1.196 26.074 -33.032 1.00 42.72 352 ALA A O 1
ATOM 2898 N N . THR A 1 353 ? 1.259 28.333 -32.863 1.00 39.56 353 THR A N 1
ATOM 2899 C CA . THR A 1 353 ? 0.439 28.707 -34.018 1.00 39.56 353 THR A CA 1
ATOM 2900 C C . THR A 1 353 ? 1.217 28.523 -35.300 1.00 39.56 353 THR A C 1
ATOM 2902 O O . THR A 1 353 ? 2.424 28.864 -35.277 1.00 39.56 353 THR A O 1
#

Solvent-accessible surface area (backbone atoms only — not comparable to full-atom values): 20151 Å² total; per-residue (Å²): 134,84,78,79,75,75,71,70,46,47,37,44,66,30,46,28,29,82,40,69,54,94,57,82,38,24,18,42,65,73,67,43,72,57,72,66,102,63,23,58,25,26,31,19,77,81,54,45,38,21,26,40,75,87,38,51,91,71,45,95,48,36,22,50,90,51,78,54,90,96,44,85,44,60,37,68,70,53,73,42,78,48,77,80,47,94,63,88,44,55,14,49,40,58,9,35,77,38,59,43,89,46,35,23,32,27,82,81,50,88,56,32,32,40,66,90,40,60,84,32,55,33,28,38,50,57,24,67,68,56,67,67,59,53,48,62,73,44,62,91,40,98,42,49,67,66,70,64,66,53,66,66,49,73,40,73,88,60,83,77,80,85,83,74,88,71,62,63,62,59,54,52,51,56,52,41,34,61,61,40,79,30,57,61,52,91,65,63,92,87,73,57,77,88,57,54,40,84,72,47,82,75,48,76,58,97,59,32,39,30,28,38,30,36,46,87,94,46,66,29,29,34,39,38,31,38,47,66,57,30,57,75,68,67,38,52,65,33,55,53,48,28,53,52,50,33,64,74,41,65,84,43,87,25,39,55,44,62,77,45,59,46,68,52,60,63,34,39,36,41,34,23,64,55,47,80,70,37,28,44,42,64,52,51,65,69,46,50,93,52,77,77,58,68,69,60,50,55,51,53,52,50,43,52,48,53,36,50,53,52,35,47,75,70,40,35,46,61,85,63,92,47,46,73,33,33,28,27,34,88,88,71,52,54,22,46,46,84,48,60,64,42,43,73,66,83,77,82,68,75,77,86,124

Secondary structure (DSSP, 8-state):
-----PPPEEETTEEEEEEE--S--B-TTT--B--STT-EEEEETTT--EE-TTTGGG---PPTT---TTSS--PPP-EEEPPP-SS-EE-TTT--EE-GGGEEEESSSS-EEEGGGGGGS-S-TT--S-HHHHHHHHTT-TTB--THHHHTTTTTTTTTSSS-TTTHHHHHHHHHHHHHTT------TT--GGGEEEEEEEEEETTEEEEEEEETTEEEEEEEEEHHHHHHTTTHHHHHHHHHHHHHTTT-TTBPPEEEEEE-SSEEEEEE---TTEEHHHHHHHHTTSPPPHHHHHHHHHHHHHHHHHHHHTTEE-----TTTEEE-TTS-EEE---TT-EE----PPP--

Organism: NCBI:txid392030

Nearest PDB structures (foldseek):
  7nj0-assembly1_B  TM=9.005E-01  e=1.304E-09  Homo sapiens
  5lqf-assembly2_D  TM=8.970E-01  e=1.649E-09  Homo sapiens
  5lqf-assembly1_A  TM=8.874E-01  e=1.031E-09  Homo sapiens
  6gu2-assembly1_A  TM=8.488E-01  e=1.159E-09  Homo sapiens
  8ucb-assembly4_D  TM=8.020E-01  e=4.471E-09  Homo sapiens

Mean predicted aligned error: 17.29 Å

Radius of gyration: 25.05 Å; Cα contacts (8 Å, |Δi|>4): 612; chains: 1; bounding box: 60×50×83 Å